Protein 3G91 (pdb70)

Foldseek 3Di:
DKFKEKEEAQLAQVLLVVVCVVVVCVVVVGQKYKYKQNQADLVVDDVCSNDPPQWDKDKQAAPDHRAMIMMMTHNDAFPDWDQALPDVVLRRHRFWIWTHNPLATEIRGAQFAQFPDPVRVVVRVVNLVSVLVRVCVVVVVPGKYKYKYFNLAFQDPLFFDDLVVCCPGRRHDPSSNVSVVVSVVSAKDFLQVVPDPDGLAAFFFPPDPCRLVVSRHGHGITMMIGNVQNVQWDDKAWPSVDDNHRGGMIMTIGHGDDDD

Radius of gyration: 17.14 Å; Cα contacts (8 Å, |Δi|>4): 625; chains: 1; bounding box: 38×52×41 Å

Secondary structure (DSSP, 8-state):
-EEEEEEEE-S-HHHHHHHTHHHHHHHH--SEEEEE---S-GGGS-HHHH--TT-EEEEE-BSSTTS--EEEEESS--SEEE---S-HHHHSBS-EEEEE-SS-EEEEEEPPP-TT-HHHHHHHHHHHHHHHHHHHHHHHTT--EEEEEE-----SGGGBS-TGGGTTSTTS-HHHHHHHHHHHHTTEEETHHHH---S---SB--SSTTTTTTT--B--EEEEEEGGGGGGEEEEEE-TT--SSSB--EEEEEEPP---

Sequence (260 aa):
AVLKIIISWNVVNGLRAVHRKKGFLKWFMEEKPDILLCLQEEIKAAPEQLPRKLLRRHHVEGYRSFFTPAERKGYSGVAMYTKVPPSSSLREGFGVERFDTEGRIQIADFDDDDFLLYNIYFPNGAMSEERLLKYKLLEFYDAFLEDVNRRERDSGRNVIICGDFNTAHREIDLARRPKENSNVVSGFLPVVERAWIIDKKFIEENGYVDTFRMFNSDPGQYTWWSYYRTRRAREERNVGWRLDYFFVNEEEFKGKVVKRSWILSDDVMGSDHCPIGLEEIIELLEHHH

Organism: Methanothermobacter thermautotrophicus (strain ATCC 29096 / DSM 1053 / JCM 10044 / NBRC 100330 / Delta H) (NCBI:txid187420)

GO terms:
  GO:0008311 double-stranded DNA 3'-5' DNA exonuclease activity (F, EXP)
  GO:0140078 class I DNA-(apurinic or apyrimidinic site) endonuclease activity (F, EXP)

Solvent-accessible surface area: 12115 Å² total; per-residue (Å²): 92,68,34,38,0,0,1,3,0,0,33,5,0,96,24,2,42,185,117,26,3,36,173,34,4,136,146,35,111,0,33,3,0,0,0,0,31,3,68,9,40,28,129,122,4,58,191,130,0,92,106,27,152,45,18,122,32,44,36,10,62,16,129,134,174,51,56,2,2,1,0,0,0,0,91,81,79,21,79,64,44,71,79,10,23,74,59,144,124,6,42,42,29,2,6,2,0,3,0,23,26,105,29,4,8,0,0,0,0,18,0,0,77,4,48,167,46,134,133,57,20,122,19,0,46,46,0,0,74,15,0,10,128,2,0,28,124,34,44,105,83,64,58,34,0,0,0,0,0,1,0,13,0,0,6,138,85,65,1,4,40,118,23,148,123,26,66,119,65,18,6,8,28,86,85,0,65,53,15,0,57,100,0,49,145,51,15,1,24,13,0,12,60,71,102,39,96,72,98,26,46,18,0,56,10,38,128,178,124,121,10,41,110,166,58,35,0,36,2,12,5,1,3,0,0,3,77,130,4,95,56,33,7,90,104,11,48,26,16,61,134,27,121,11,3,25,8,0,0,8,0,0,29,2,39,71,62,99,160,210

Nearest PDB structures (foldseek):
  3g91-assembly1_A  TM=1.004E+00  e=1.308E-63  Methanothermobacter thermautotrophicus str. Delta H
  3w2y-assembly2_D  TM=9.992E-01  e=9.473E-60  Methanothermobacter thermautotrophicus str. Delta H
  3g0r-assembly1_A  TM=9.996E-01  e=2.351E-57  Methanothermobacter thermautotrophicus str. Delta H
  3g4t-assembly1_A  TM=9.997E-01  e=2.952E-56  Methanothermobacter thermautotrophicus str. Delta H
  5j8n-assembly1_A  TM=9.838E-01  e=1.122E-44  Methanosarcina mazei Go1

InterPro domains:
  IPR004808 AP endonuclease 1 [PS51435] (4-257)
  IPR004808 AP endonuclease 1 [PTHR22748] (3-255)
  IPR004808 AP endonuclease 1 [TIGR00633] (4-255)
  IPR005135 Endonuclease/exonuclease/phosphatase [PF03372] (7-248)
  IPR020847 AP endonuclease 1, binding site [PS00726] (31-40)
  IPR036691 Endonuclease/exonuclease/phosphatase superfamily [G3DSA:3.60.10.10] (1-257)
  IPR036691 Endonuclease/exonuclease/phosphatase superfamily [SSF56219] (4-256)

CATH classification: 3.60.10.10

Structure (mmCIF, N/CA/C/O backbone):
data_3G91
#
_entry.id   3G91
#
_cell.length_a   44.330
_cell.length_b   72.110
_cell.length_c   46.330
_cell.angle_alpha   90.000
_cell.angle_beta   117.960
_cell.angle_gamma   90.000
#
_symmetry.space_group_name_H-M   'P 1 21 1'
#
loop_
_entity.id
_entity.type
_entity.pdbx_description
1 polymer Exodeoxyribonuclease
2 non-polymer 'PHOSPHATE ION'
3 non-polymer 'MAGNESIUM ION'
4 non-polymer GLYCEROL
5 non-polymer DI(HYDROXYETHYL)ETHER
6 non-polymer 'TETRAETHYLENE GLYCOL'
7 water water
#
loop_
_atom_site.group_PDB
_atom_site.id
_atom_site.type_symbol
_atom_site.label_atom_id
_atom_site.label_alt_id
_atom_site.label_comp_id
_atom_site.label_asym_id
_atom_site.label_entity_id
_atom_site.label_seq_id
_atom_site.pdbx_PDB_ins_code
_atom_site.Cartn_x
_atom_site.Cartn_y
_atom_site.Cartn_z
_atom_site.occupancy
_atom_site.B_iso_or_equiv
_atom_site.auth_seq_id
_atom_site.auth_comp_id
_atom_site.auth_asym_id
_atom_site.auth_atom_id
_atom_site.pdbx_PDB_model_num
ATOM 1 N N . ALA A 1 2 ? -13.522 16.846 18.929 1.00 19.73 2 ALA A N 1
ATOM 2 C CA . ALA A 1 2 ? -13.582 16.452 17.533 1.00 17.52 2 ALA A CA 1
ATOM 3 C C . ALA A 1 2 ? -12.530 15.371 17.267 1.00 16.25 2 ALA A C 1
ATOM 4 O O . ALA A 1 2 ? -11.450 15.386 17.842 1.00 17.36 2 ALA A O 1
ATOM 6 N N . VAL A 1 3 ? -12.882 14.491 16.361 1.00 17.75 3 VAL A N 1
ATOM 7 C CA . VAL A 1 3 ? -11.954 13.419 16.039 1.00 16.58 3 VAL A CA 1
ATOM 8 C C . VAL A 1 3 ? -11.755 13.251 14.542 1.00 17.46 3 VAL A C 1
ATOM 9 O O . VAL A 1 3 ? -12.587 13.693 13.745 1.00 21.92 3 VAL A O 1
ATOM 13 N N . LEU A 1 4 ? -10.657 12.576 14.232 1.00 16.39 4 LEU A N 1
ATOM 14 C CA . LEU A 1 4 ? -10.389 12.170 12.860 1.00 14.25 4 LEU A CA 1
ATOM 15 C C . LEU A 1 4 ? -10.451 10.618 12.862 1.00 13.20 4 LEU A C 1
ATOM 16 O O . LEU A 1 4 ? -9.916 9.984 13.785 1.00 13.53 4 LEU A O 1
ATOM 21 N N . LYS A 1 5 ? -11.056 10.080 11.824 1.00 12.59 5 LYS A N 1
ATOM 22 C CA . LYS A 1 5 ? -11.079 8.629 11.611 1.00 11.16 5 LYS A CA 1
ATOM 23 C C . LYS A 1 5 ? -9.970 8.269 10.609 1.00 10.92 5 LYS A C 1
ATOM 24 O O . LYS A 1 5 ? -9.984 8.790 9.466 1.00 11.42 5 LYS A O 1
ATOM 30 N N . ILE A 1 6 ? -9.043 7.434 11.032 1.00 10.13 6 ILE A N 1
ATOM 31 C CA . ILE A 1 6 ? -7.948 6.954 10.136 1.00 9.18 6 ILE A CA 1
ATOM 32 C C . ILE A 1 6 ? -8.179 5.445 9.964 1.00 8.67 6 ILE A C 1
ATOM 33 O O . ILE A 1 6 ? -8.416 4.742 10.936 1.00 10.06 6 ILE A O 1
ATOM 38 N N . ILE A 1 7 ? -8.108 4.983 8.707 1.00 9.05 7 ILE A N 1
ATOM 39 C CA A ILE A 1 7 ? -8.213 3.560 8.404 0.76 9.11 7 ILE A CA 1
ATOM 40 C CA B ILE A 1 7 ? -8.169 3.552 8.457 0.24 9.23 7 ILE A CA 1
ATOM 41 C C . ILE A 1 7 ? -6.901 3.126 7.729 1.00 7.92 7 ILE A C 1
ATOM 42 O O . ILE A 1 7 ? -6.382 3.890 6.902 1.00 9.59 7 ILE A O 1
ATOM 51 N N . SER A 1 8 ? -6.447 1.922 8.051 1.00 8.06 8 SER A N 1
ATOM 52 C CA . SER A 1 8 ? -5.302 1.301 7.392 1.00 7.61 8 SER A CA 1
ATOM 53 C C . SER A 1 8 ? -5.750 -0.012 6.762 1.00 7.54 8 SER A C 1
ATOM 54 O O . SER A 1 8 ? -6.467 -0.783 7.438 1.00 8.11 8 SER A O 1
ATOM 57 N N . TRP A 1 9 ? -5.340 -0.284 5.532 1.00 7.05 9 TRP A N 1
ATOM 58 C CA . TRP A 1 9 ? -5.771 -1.520 4.887 1.00 7.28 9 TRP A CA 1
ATOM 59 C C . TRP A 1 9 ? -4.747 -1.977 3.855 1.00 6.29 9 TRP A C 1
ATOM 60 O O . TRP A 1 9 ? -4.404 -1.233 2.925 1.00 7.44 9 TRP A O 1
ATOM 71 N N . ASN A 1 10 ? -4.271 -3.204 4.020 1.00 7.00 10 ASN A N 1
ATOM 72 C CA . ASN A 1 10 ? -3.492 -3.855 2.977 1.00 6.58 10 ASN A CA 1
ATOM 73 C C . ASN A 1 10 ? -4.508 -4.497 2.018 1.00 6.50 10 ASN A C 1
ATOM 74 O O . ASN A 1 10 ? -5.201 -5.443 2.404 1.00 7.29 10 ASN A O 1
ATOM 79 N N . VAL A 1 11 ? -4.598 -3.926 0.827 1.00 7.46 11 VAL A N 1
ATOM 80 C CA A VAL A 1 11 ? -5.612 -4.233 -0.162 0.07 3.69 11 VAL A CA 1
ATOM 81 C CA B VAL A 1 11 ? -5.666 -4.289 -0.118 0.9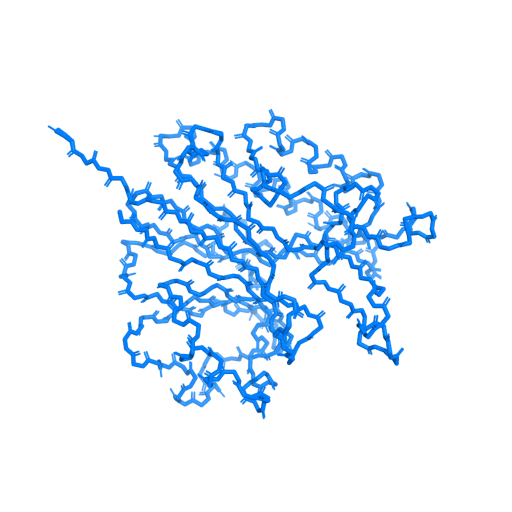3 8.78 11 VAL A CA 1
ATOM 82 C C . VAL A 1 11 ? -5.274 -5.407 -1.070 1.00 8.14 11 VAL A C 1
ATOM 83 O O . VAL A 1 11 ? -6.127 -5.803 -1.875 1.00 9.48 11 VAL A O 1
ATOM 90 N N . ASN A 1 12 ? -4.057 -5.936 -0.993 1.00 8.57 12 ASN A N 1
ATOM 91 C CA . ASN A 1 12 ? -3.654 -7.027 -1.886 1.00 8.49 12 ASN A CA 1
ATOM 92 C C . ASN A 1 12 ? -3.910 -6.673 -3.336 1.00 8.12 12 ASN A C 1
ATOM 93 O O . ASN A 1 12 ? -4.434 -7.511 -4.087 1.00 10.68 12 ASN A O 1
ATOM 98 N N . GLY A 1 13 ? -3.516 -5.464 -3.732 1.00 8.68 13 GLY A N 1
ATOM 99 C CA . GLY A 1 13 ? -3.704 -4.993 -5.133 1.00 10.68 13 GLY A CA 1
ATOM 100 C C . GLY A 1 13 ? -4.844 -4.011 -5.193 1.00 9.21 13 GLY A C 1
ATOM 101 O O . GLY A 1 13 ? -6.003 -4.397 -5.004 1.00 10.37 13 GLY A O 1
ATOM 102 N N . LEU A 1 14 ? -4.582 -2.751 -5.543 1.00 9.41 14 LEU A N 1
ATOM 103 C CA . LEU A 1 14 ? -5.649 -1.739 -5.568 1.00 10.26 14 LEU A CA 1
ATOM 104 C C . LEU A 1 14 ? -6.650 -1.989 -6.696 1.00 10.88 14 LEU A C 1
ATOM 105 O O . LEU A 1 14 ? -7.859 -1.843 -6.540 1.00 11.83 14 LEU A O 1
ATOM 110 N N . ARG A 1 15 ? -6.154 -2.450 -7.857 1.00 12.29 15 ARG A N 1
ATOM 111 C CA . ARG A 1 15 ? -7.094 -2.756 -8.945 1.00 13.74 15 ARG A CA 1
ATOM 112 C C . ARG A 1 15 ? -7.957 -3.938 -8.587 1.00 13.37 15 ARG A C 1
ATOM 113 O O . ARG A 1 15 ? -9.142 -4.010 -8.961 1.00 15.17 15 ARG A O 1
ATOM 121 N N . ALA A 1 16 ? -7.382 -4.920 -7.891 1.00 12.41 16 ALA A N 1
ATOM 122 C CA . ALA A 1 16 ? -8.169 -6.080 -7.486 1.00 13.59 16 ALA A CA 1
ATOM 123 C C . ALA A 1 16 ? -9.274 -5.683 -6.527 1.00 12.72 16 ALA A C 1
ATOM 124 O O . ALA A 1 16 ? -10.427 -6.141 -6.638 1.00 16.59 16 ALA A O 1
ATOM 126 N N . VAL A 1 17 ? -8.956 -4.822 -5.552 1.00 13.01 17 VAL A N 1
ATOM 127 C CA . VAL A 1 17 ? -10.022 -4.472 -4.575 1.00 14.83 17 VAL A CA 1
ATOM 128 C C . VAL A 1 17 ? -11.023 -3.562 -5.251 1.00 14.81 17 VAL A C 1
ATOM 129 O O . VAL A 1 17 ? -12.222 -3.560 -4.925 1.00 15.40 17 VAL A O 1
ATOM 133 N N . HIS A 1 18 ? -10.589 -2.771 -6.242 1.00 14.17 18 HIS A N 1
ATOM 134 C CA . HIS A 1 18 ? -11.528 -1.911 -6.970 1.00 16.95 18 HIS A CA 1
ATOM 135 C C . HIS A 1 18 ? -12.644 -2.711 -7.621 1.00 19.54 18 HIS A C 1
ATOM 136 O O . HIS A 1 18 ? -13.811 -2.336 -7.630 1.00 18.94 18 HIS A O 1
ATOM 143 N N . ARG A 1 19 ? -12.266 -3.866 -8.202 1.00 19.67 19 ARG A N 1
ATOM 144 C CA . ARG A 1 19 ? -13.205 -4.736 -8.893 1.00 25.53 19 ARG A CA 1
ATOM 145 C C . ARG A 1 19 ? -14.167 -5.387 -7.911 1.00 27.39 19 ARG A C 1
ATOM 146 O O . ARG A 1 19 ? -15.224 -5.823 -8.356 1.00 33.76 19 ARG A O 1
ATOM 154 N N A LYS A 1 20 ? -13.835 -5.444 -6.621 0.50 22.54 20 LYS A N 1
ATOM 155 N N B LYS A 1 20 ? -13.705 -5.388 -6.667 0.50 21.17 20 LYS A N 1
ATOM 156 C CA A LYS A 1 20 ? -14.786 -6.056 -5.697 0.50 24.86 20 LYS A CA 1
ATOM 157 C CA B LYS A 1 20 ? -14.404 -5.945 -5.537 0.50 23.69 20 LYS A CA 1
ATOM 158 C C A LYS A 1 20 ? -15.654 -5.055 -4.958 0.50 24.71 20 LYS A C 1
ATOM 159 C C B LYS A 1 20 ? -15.031 -4.890 -4.621 0.50 26.19 20 LYS A C 1
ATOM 160 O O A LYS A 1 20 ? -16.475 -5.413 -4.122 0.50 25.08 20 LYS A O 1
ATOM 161 O O B LYS A 1 20 ? -15.043 -5.236 -3.427 0.50 27.03 20 LYS A O 1
ATOM 172 N N . GLY A 1 21 ? -15.492 -3.757 -5.166 1.00 24.72 21 GLY A N 1
ATOM 173 C CA . GLY A 1 21 ? -16.362 -2.815 -4.436 1.00 26.53 21 GLY A CA 1
ATOM 174 C C . GLY A 1 21 ? -15.652 -1.817 -3.518 1.00 21.89 21 GLY A C 1
ATOM 175 O O . GLY A 1 21 ? -16.303 -1.167 -2.666 1.00 20.98 21 GLY A O 1
ATOM 176 N N . PHE A 1 22 ? -14.358 -1.646 -3.689 1.00 16.67 22 PHE A N 1
ATOM 177 C CA . PHE A 1 22 ? -13.607 -0.718 -2.848 1.00 13.53 22 PHE A CA 1
ATOM 178 C C . PHE A 1 22 ? -14.219 0.673 -2.759 1.00 14.93 22 PHE A C 1
ATOM 179 O O . PHE A 1 22 ? -14.330 1.239 -1.669 1.00 14.75 22 PHE A O 1
ATOM 187 N N . LEU A 1 23 ? -14.622 1.286 -3.900 1.00 15.10 23 LEU A N 1
ATOM 188 C CA . LEU A 1 23 ? -15.079 2.686 -3.808 1.00 16.19 23 LEU A CA 1
ATOM 189 C C . LEU A 1 23 ? -16.379 2.751 -3.029 1.00 17.39 23 LEU A C 1
ATOM 190 O O . LEU A 1 23 ? -16.646 3.713 -2.340 1.00 18.62 23 LEU A O 1
ATOM 195 N N . LYS A 1 24 ? -17.262 1.756 -3.156 1.00 17.99 24 LYS A N 1
ATOM 196 C CA . LYS A 1 24 ? -18.525 1.763 -2.404 1.00 18.52 24 LYS A CA 1
ATOM 197 C C . LYS A 1 24 ? -18.239 1.663 -0.914 1.00 17.78 24 LYS A C 1
ATOM 198 O O . LYS A 1 24 ? -18.842 2.376 -0.118 1.00 17.26 24 LYS A O 1
ATOM 204 N N . TRP A 1 25 ? -17.304 0.808 -0.503 1.00 15.80 25 TRP A N 1
ATOM 205 C CA . TRP A 1 25 ? -16.913 0.728 0.888 1.00 15.43 25 TRP A CA 1
ATOM 206 C C . TRP A 1 25 ? -16.366 2.082 1.357 1.00 13.59 25 TRP A C 1
ATOM 207 O O . TRP A 1 25 ? -16.690 2.563 2.440 1.00 14.30 25 TRP A O 1
ATOM 218 N N . PHE A 1 26 ? -15.436 2.625 0.564 1.00 13.30 26 PHE A N 1
ATOM 219 C CA . PHE A 1 26 ? -14.749 3.888 0.933 1.00 14.11 26 PHE A CA 1
ATOM 220 C C . PHE A 1 26 ? -15.789 4.975 1.175 1.00 15.07 26 PHE A C 1
ATOM 221 O O . PHE A 1 26 ? -15.716 5.748 2.146 1.00 14.51 26 PHE A O 1
ATOM 229 N N . MET A 1 27 ? -16.796 5.031 0.315 1.00 16.41 27 MET A N 1
ATOM 230 C CA . MET A 1 27 ? -17.839 6.052 0.457 1.00 18.09 27 MET A CA 1
ATOM 231 C C . MET A 1 27 ? -18.718 5.808 1.685 1.00 19.16 27 MET A C 1
ATOM 232 O O . MET A 1 27 ? -19.195 6.749 2.336 1.00 20.58 27 MET A O 1
ATOM 237 N N . GLU A 1 28 ? -18.918 4.544 2.032 1.00 18.40 28 GLU A N 1
ATOM 238 C CA . GLU A 1 28 ? -19.706 4.272 3.225 1.00 19.21 28 GLU A CA 1
ATOM 239 C C . GLU A 1 28 ? -18.942 4.513 4.521 1.00 19.86 28 GLU A C 1
ATOM 240 O O . GLU A 1 28 ? -19.489 5.063 5.496 1.00 21.34 28 GLU A O 1
ATOM 246 N N . GLU A 1 29 ? -17.670 4.153 4.563 1.00 17.67 29 GLU A N 1
ATOM 247 C CA . GLU A 1 29 ? -16.895 4.267 5.798 1.00 17.65 29 GLU A CA 1
ATOM 248 C C . GLU A 1 29 ? -16.464 5.700 6.108 1.00 17.05 29 GLU A C 1
ATOM 249 O O . GLU A 1 29 ? -16.310 6.101 7.272 1.00 20.17 29 GLU A O 1
ATOM 255 N N . LYS A 1 30 ? -16.266 6.471 5.044 1.00 17.68 30 LYS A N 1
ATOM 256 C CA . LYS A 1 30 ? -15.907 7.880 5.192 1.00 18.09 30 LYS A CA 1
ATOM 257 C C . LYS A 1 30 ? -14.754 8.113 6.139 1.00 15.26 30 LYS A C 1
ATOM 258 O O . LYS A 1 30 ? -14.866 9.000 7.012 1.00 19.73 30 LYS A O 1
ATOM 264 N N . PRO A 1 31 ? -13.620 7.481 5.960 1.00 14.76 31 PRO A N 1
ATOM 265 C CA . PRO A 1 31 ? -12.472 7.905 6.792 1.00 16.29 31 PRO A CA 1
ATOM 266 C C . PRO A 1 31 ? -12.022 9.306 6.385 1.00 13.83 31 PRO A C 1
ATOM 267 O O . PRO A 1 31 ? -12.152 9.758 5.250 1.00 16.65 31 PRO A O 1
ATOM 271 N N . ASP A 1 32 ? -11.456 9.991 7.400 1.00 13.20 32 ASP A N 1
ATOM 272 C CA . ASP A 1 32 ? -10.797 11.260 7.126 1.00 13.60 32 ASP A CA 1
ATOM 273 C C . ASP A 1 32 ? -9.469 10.996 6.438 1.00 11.97 32 ASP A C 1
ATOM 274 O O . ASP A 1 32 ? -9.061 11.788 5.598 1.00 11.90 32 ASP A O 1
ATOM 279 N N . ILE A 1 33 ? -8.784 9.909 6.823 1.00 10.60 33 ILE A N 1
ATOM 280 C CA . ILE A 1 33 ? -7.485 9.565 6.209 1.00 9.67 33 ILE A CA 1
ATOM 281 C C . ILE A 1 33 ? -7.559 8.063 5.963 1.00 8.80 33 ILE A C 1
ATOM 282 O O . ILE A 1 33 ? -7.905 7.311 6.906 1.00 9.75 33 ILE A O 1
ATOM 287 N N . LEU A 1 34 ? -7.230 7.631 4.752 1.00 8.46 34 LEU A N 1
ATOM 288 C CA A LEU A 1 34 ? -7.162 6.215 4.405 0.09 8.35 34 LEU A CA 1
ATOM 289 C CA B LEU A 1 34 ? -7.137 6.205 4.373 0.91 8.44 34 LEU A CA 1
ATOM 290 C C . LEU A 1 34 ? -5.742 5.860 3.963 1.00 7.96 34 LEU A C 1
ATOM 291 O O . LEU A 1 34 ? -5.229 6.429 3.013 1.00 8.67 34 LEU A O 1
ATOM 300 N N . CYS A 1 35 ? -5.119 4.939 4.719 1.00 7.38 35 CYS A N 1
ATOM 301 C CA . CYS A 1 35 ? -3.758 4.482 4.401 1.00 7.43 35 CYS A CA 1
ATOM 302 C C . CYS A 1 35 ? -3.855 3.098 3.820 1.00 7.39 35 CYS A C 1
ATOM 303 O O . CYS A 1 35 ? -4.425 2.191 4.488 1.00 8.41 35 CYS A O 1
ATOM 306 N N . LEU A 1 36 ? -3.279 2.895 2.646 1.00 7.15 36 LEU A N 1
ATOM 307 C CA . LEU A 1 36 ? -3.325 1.601 1.974 1.00 6.93 36 LEU A CA 1
ATOM 308 C C . LEU A 1 36 ? -1.933 1.061 1.768 1.00 6.13 36 LEU A C 1
ATOM 309 O O . LEU A 1 36 ? -0.988 1.795 1.526 1.00 7.20 36 LEU A O 1
ATOM 314 N N . GLN A 1 37 ? -1.846 -0.293 1.847 1.00 6.51 37 GLN A N 1
ATOM 315 C CA . GLN A 1 37 ? -0.636 -1.010 1.488 1.00 6.55 37 GLN A CA 1
ATOM 316 C C . GLN A 1 37 ? -0.879 -2.049 0.382 1.00 6.13 37 GLN A C 1
ATOM 317 O O . GLN A 1 37 ? -1.972 -2.560 0.264 1.00 7.28 37 GLN A O 1
ATOM 323 N N . GLU A 1 38 ? 0.187 -2.317 -0.355 1.00 7.02 38 GLU A N 1
ATOM 324 C CA A GLU A 1 38 ? 0.203 -3.249 -1.480 0.50 7.28 38 GLU A CA 1
ATOM 325 C CA B GLU A 1 38 ? 0.146 -3.295 -1.452 0.50 7.78 38 GLU A CA 1
ATOM 326 C C . GLU A 1 38 ? -0.736 -2.834 -2.604 1.00 7.99 38 GLU A C 1
ATOM 327 O O . GLU A 1 38 ? -1.672 -3.487 -3.036 1.00 8.66 38 GLU A O 1
ATOM 338 N N . ILE A 1 39 ? -0.434 -1.618 -3.108 1.00 8.50 39 ILE A N 1
ATOM 339 C CA . ILE A 1 39 ? -1.154 -1.076 -4.262 1.00 8.62 39 ILE A CA 1
ATOM 340 C C . ILE A 1 39 ? -0.867 -1.894 -5.527 1.00 8.41 39 ILE A C 1
ATOM 341 O O . ILE A 1 39 ? -1.811 -2.132 -6.306 1.00 10.28 39 ILE A O 1
ATOM 346 N N . LYS A 1 40 ? 0.372 -2.280 -5.696 1.00 9.17 40 LYS A N 1
ATOM 347 C CA . LYS A 1 40 ? 0.826 -3.144 -6.808 1.00 10.83 40 LYS A CA 1
ATOM 348 C C . LYS A 1 40 ? 0.571 -2.538 -8.187 1.00 15.01 40 LYS A C 1
ATOM 349 O O . LYS A 1 40 ? 0.372 -3.301 -9.166 1.00 21.36 40 LYS A O 1
ATOM 355 N N . ALA A 1 41 ? 0.501 -1.249 -8.332 1.00 19.55 41 ALA A N 1
ATOM 356 C CA . ALA A 1 41 ? 0.237 -0.723 -9.671 1.00 22.85 41 ALA A CA 1
ATOM 357 C C . ALA A 1 41 ? 1.021 0.584 -9.807 1.00 22.66 41 ALA A C 1
ATOM 358 O O . ALA A 1 41 ? 1.244 1.272 -8.817 1.00 22.59 41 ALA A O 1
ATOM 360 N N . ALA A 1 42 ? 1.388 0.807 -11.039 1.00 24.85 42 ALA A N 1
ATOM 361 C CA . ALA A 1 42 ? 1.938 2.077 -11.494 1.00 26.85 42 ALA A CA 1
ATOM 362 C C . ALA A 1 42 ? 0.818 3.124 -11.316 1.00 20.04 42 ALA A C 1
ATOM 363 O O . ALA A 1 42 ? -0.248 2.916 -11.861 1.00 24.91 42 ALA A O 1
ATOM 365 N N . PRO A 1 43 ? 0.997 4.198 -10.580 1.00 20.44 43 PRO A N 1
ATOM 366 C CA . PRO A 1 43 ? -0.091 5.150 -10.354 1.00 20.51 43 PRO A CA 1
ATOM 367 C C . PRO A 1 43 ? -0.662 5.665 -11.665 1.00 19.61 43 PRO A C 1
ATOM 368 O O . PRO A 1 43 ? -1.865 5.895 -11.785 1.00 22.40 43 PRO A O 1
ATOM 372 N N . GLU A 1 44 ? 0.199 5.836 -12.689 1.00 23.02 44 GLU A N 1
ATOM 373 C CA . GLU A 1 44 ? -0.400 6.323 -13.950 1.00 30.57 44 GLU A CA 1
ATOM 374 C C . GLU A 1 44 ? -1.085 5.212 -14.702 1.00 29.66 44 GLU A C 1
ATOM 375 O O . GLU A 1 44 ? -1.672 5.305 -15.792 1.00 32.91 44 GLU A O 1
ATOM 381 N N . GLN A 1 45 ? -1.101 4.008 -14.139 1.00 27.69 45 GLN A N 1
ATOM 382 C CA . GLN A 1 45 ? -1.927 3.010 -14.852 1.00 33.87 45 GLN A CA 1
ATOM 383 C C . GLN A 1 45 ? -3.181 2.701 -14.043 1.00 28.26 45 GLN A C 1
ATOM 384 O O . GLN A 1 45 ? -3.944 1.770 -14.342 1.00 34.74 45 GLN A O 1
ATOM 390 N N . LEU A 1 46 ? -3.463 3.500 -13.012 1.00 20.69 46 LEU A N 1
ATOM 391 C CA . LEU A 1 46 ? -4.727 3.323 -12.321 1.00 19.81 46 LEU A CA 1
ATOM 392 C C . LEU A 1 46 ? -5.860 4.044 -13.049 1.00 20.02 46 LEU A C 1
ATOM 393 O O . LEU A 1 46 ? -5.575 5.124 -13.542 1.00 20.43 46 LEU A O 1
ATOM 398 N N . PRO A 1 47 ? -7.055 3.497 -13.069 1.00 20.06 47 PRO A N 1
ATOM 399 C CA . PRO A 1 47 ? -8.181 4.270 -13.613 1.00 22.28 47 PRO A CA 1
ATOM 400 C C . PRO A 1 47 ? -8.322 5.593 -12.919 1.00 17.92 47 PRO A C 1
ATOM 401 O O . PRO A 1 47 ? -8.081 5.705 -11.701 1.00 17.51 47 PRO A O 1
ATOM 405 N N . ARG A 1 48 ? -8.758 6.634 -13.632 1.00 21.26 48 ARG A N 1
ATOM 406 C CA . ARG A 1 48 ? -8.720 7.974 -12.985 1.00 20.80 48 ARG A CA 1
ATOM 407 C C . ARG A 1 48 ? -9.724 8.011 -11.830 1.00 19.19 48 ARG A C 1
ATOM 408 O O . ARG A 1 48 ? -9.520 8.768 -10.864 1.00 16.52 48 ARG A O 1
ATOM 416 N N . LYS A 1 49 ? -10.753 7.166 -11.733 1.00 22.02 49 LYS A N 1
ATOM 417 C CA . LYS A 1 49 ? -11.650 7.186 -10.582 1.00 24.53 49 LYS A CA 1
ATOM 418 C C . LYS A 1 49 ? -11.048 6.558 -9.306 1.00 21.22 49 LYS A C 1
ATOM 419 O O . LYS A 1 49 ? -11.619 6.737 -8.230 1.00 24.30 49 LYS A O 1
ATOM 425 N N . LEU A 1 50 ? -9.935 5.848 -9.393 1.00 23.00 50 LEU A N 1
ATOM 426 C CA A LEU A 1 50 ? -9.186 5.371 -8.262 0.50 23.73 50 LEU A CA 1
ATOM 427 C CA B LEU A 1 50 ? -9.203 5.368 -8.238 0.50 23.98 50 LEU A CA 1
ATOM 428 C C . LEU A 1 50 ? -8.076 6.367 -7.949 1.00 21.01 50 LEU A C 1
ATOM 429 O O . LEU A 1 50 ? -7.760 6.549 -6.795 1.00 26.75 50 LEU A O 1
ATOM 438 N N . ARG A 1 51 ? -7.509 6.893 -9.018 1.00 21.20 51 ARG A N 1
ATOM 439 C CA A ARG A 1 51 ? -6.386 7.823 -8.864 0.46 21.95 51 ARG A CA 1
ATOM 440 C CA B ARG A 1 51 ? -6.362 7.805 -8.831 0.54 22.13 51 ARG A CA 1
ATOM 441 C C . ARG A 1 51 ? -6.760 9.048 -8.035 1.00 23.85 51 ARG A C 1
ATOM 442 O O . ARG A 1 51 ? -5.976 9.523 -7.238 1.00 30.87 51 ARG A O 1
ATOM 457 N N . HIS A 1 52 ? -7.966 9.572 -8.270 1.00 19.39 52 HIS A N 1
ATOM 458 C CA A HIS A 1 52 ? -8.522 10.748 -7.638 0.68 19.70 52 HIS A CA 1
ATOM 459 C CA B HIS A 1 52 ? -8.517 10.749 -7.625 0.32 20.24 52 HIS A CA 1
ATOM 460 C C . HIS A 1 52 ? -9.967 10.460 -7.206 1.00 18.82 52 HIS A C 1
ATOM 461 O O . HIS A 1 52 ? -10.774 10.041 -8.037 1.00 23.57 52 HIS A O 1
ATOM 474 N N . VAL A 1 53 ? -10.275 10.659 -5.940 1.00 17.46 53 VAL A N 1
ATOM 475 C CA . VAL A 1 53 ? -11.593 10.478 -5.350 1.00 17.23 53 VAL A CA 1
ATOM 476 C C . VAL A 1 53 ? -12.064 11.811 -4.779 1.00 16.30 53 VAL A C 1
ATOM 477 O O . VAL A 1 53 ? -11.301 12.483 -4.045 1.00 18.99 53 VAL A O 1
ATOM 481 N N . GLU A 1 54 ? -13.289 12.238 -5.095 1.00 17.27 54 GLU A N 1
ATOM 482 C CA . GLU A 1 54 ? -13.876 13.497 -4.635 1.00 16.15 54 GLU A CA 1
ATOM 483 C C . GLU A 1 54 ? -13.781 13.678 -3.123 1.00 15.09 54 GLU A C 1
ATOM 484 O O . GLU A 1 54 ? -14.113 12.758 -2.348 1.00 16.64 54 GLU A O 1
ATOM 490 N N . GLY A 1 55 ? -13.297 14.845 -2.687 1.00 14.68 55 GLY A N 1
ATOM 491 C CA . GLY A 1 55 ? -13.145 15.152 -1.279 1.00 14.12 55 GLY A CA 1
ATOM 492 C C . GLY A 1 55 ? -11.812 14.739 -0.686 1.00 12.41 55 GLY A C 1
ATOM 493 O O . GLY A 1 55 ? -11.559 15.057 0.494 1.00 16.06 55 GLY A O 1
ATOM 494 N N . TYR A 1 56 ? -10.966 14.043 -1.442 1.00 12.97 56 TYR A N 1
ATOM 495 C CA . TYR A 1 56 ? -9.668 13.624 -0.915 1.00 12.68 56 TYR A CA 1
ATOM 496 C C . TYR A 1 56 ? -8.532 14.085 -1.791 1.00 11.93 56 TYR A C 1
ATOM 497 O O . TYR A 1 56 ? -8.681 14.141 -3.028 1.00 16.00 56 TYR A O 1
ATOM 506 N N . ARG A 1 57 ? -7.391 14.349 -1.157 1.00 10.89 57 ARG A N 1
ATOM 507 C CA . ARG A 1 57 ? -6.128 14.412 -1.853 1.00 12.18 57 ARG A CA 1
ATOM 508 C C . ARG A 1 57 ? -5.461 13.038 -1.817 1.00 11.13 57 ARG A C 1
ATOM 509 O O . ARG A 1 57 ? -5.467 12.428 -0.727 1.00 13.17 57 ARG A O 1
ATOM 517 N N . SER A 1 58 ? -4.907 12.542 -2.905 1.00 10.91 58 SER A N 1
ATOM 518 C CA . SER A 1 58 ? -4.289 11.212 -2.872 1.00 10.50 58 SER A CA 1
ATOM 519 C C . SER A 1 58 ? -2.807 11.305 -3.178 1.00 10.00 58 SER A C 1
ATOM 520 O O . SER A 1 58 ? -2.388 12.169 -3.898 1.00 12.87 58 SER A O 1
ATOM 523 N N . PHE A 1 59 ? -2.092 10.366 -2.559 1.00 8.94 59 PHE A N 1
ATOM 524 C CA . PHE A 1 59 ? -0.641 10.287 -2.743 1.00 9.54 59 PHE A CA 1
ATOM 525 C C . PHE A 1 59 ? -0.247 8.833 -2.938 1.00 7.95 59 PHE A C 1
ATOM 526 O O . PHE A 1 59 ? -0.584 8.004 -2.059 1.00 9.19 59 PHE A O 1
ATOM 534 N N . PHE A 1 60 ? 0.493 8.525 -3.992 1.00 8.77 60 PHE A N 1
ATOM 535 C CA . PHE A 1 60 ? 0.894 7.137 -4.285 1.00 8.51 60 PHE A CA 1
ATOM 536 C C . PHE A 1 60 ? 2.404 7.068 -4.205 1.00 8.55 60 PHE A C 1
ATOM 537 O O . PHE A 1 60 ? 3.078 7.922 -4.804 1.00 10.01 60 PHE A O 1
ATOM 545 N N . THR A 1 61 ? 2.908 6.023 -3.545 1.00 8.52 61 THR A N 1
ATOM 546 C CA . THR A 1 61 ? 4.342 5.807 -3.405 1.00 9.10 61 THR A CA 1
ATOM 547 C C . THR A 1 61 ? 4.620 4.376 -3.879 1.00 8.24 61 THR A C 1
ATOM 548 O O . THR A 1 61 ? 4.575 3.423 -3.096 1.00 8.73 61 THR A O 1
ATOM 552 N N . PRO A 1 62 ? 4.863 4.211 -5.194 1.00 9.41 62 PRO A N 1
ATOM 553 C CA . PRO A 1 62 ? 5.026 2.881 -5.744 1.00 9.59 62 PRO A CA 1
ATOM 554 C C . PRO A 1 62 ? 6.447 2.355 -5.570 1.00 10.20 62 PRO A C 1
ATOM 555 O O . PRO A 1 62 ? 7.388 3.140 -5.359 1.00 12.17 62 PRO A O 1
ATOM 559 N N . ALA A 1 63 ? 6.639 1.069 -5.658 1.00 10.04 63 ALA A N 1
ATOM 560 C CA . ALA A 1 63 ? 7.960 0.430 -5.686 1.00 11.25 63 ALA A CA 1
ATOM 561 C C . ALA A 1 63 ? 8.592 0.617 -7.051 1.00 12.33 63 ALA A C 1
ATOM 562 O O . ALA A 1 63 ? 7.925 0.827 -8.027 1.00 13.21 63 ALA A O 1
ATOM 564 N N . GLU A 1 64 ? 9.914 0.433 -7.080 1.00 13.35 64 GLU A N 1
ATOM 565 C CA . GLU A 1 64 ? 10.582 0.379 -8.374 1.00 16.50 64 GLU A CA 1
ATOM 566 C C . GLU A 1 64 ? 10.138 -0.856 -9.153 1.00 19.08 64 GLU A C 1
ATOM 567 O O . GLU A 1 64 ? 9.925 -0.841 -10.376 1.00 20.69 64 GLU A O 1
ATOM 573 N N . ARG A 1 65 ? 9.984 -1.971 -8.462 1.00 17.40 65 ARG A N 1
ATOM 574 C CA . ARG A 1 65 ? 9.552 -3.211 -9.084 1.00 19.55 65 ARG A CA 1
ATOM 575 C C . ARG A 1 65 ? 8.069 -3.145 -9.431 1.00 22.00 65 ARG A C 1
ATOM 576 O O . ARG A 1 65 ? 7.191 -2.883 -8.605 1.00 17.77 65 ARG A O 1
ATOM 584 N N . LYS A 1 66 ? 7.864 -3.426 -10.707 1.00 24.26 66 LYS A N 1
ATOM 585 C CA . LYS A 1 66 ? 6.516 -3.480 -11.254 1.00 26.12 66 LYS A CA 1
ATOM 586 C C . LYS A 1 66 ? 5.683 -4.531 -10.527 1.00 22.51 66 LYS A C 1
ATOM 587 O O . LYS A 1 66 ? 6.105 -5.678 -10.349 1.00 25.17 66 LYS A O 1
ATOM 593 N N . GLY A 1 67 ? 4.502 -4.079 -10.157 1.00 21.46 67 GLY A N 1
ATOM 594 C CA . GLY A 1 67 ? 3.476 -4.981 -9.675 1.00 20.39 67 GLY A CA 1
ATOM 595 C C . GLY A 1 67 ? 3.657 -5.449 -8.246 1.00 16.63 67 GLY A C 1
ATOM 596 O O . GLY A 1 67 ? 3.051 -6.429 -7.819 1.00 18.91 67 GLY A O 1
ATOM 597 N N . TYR A 1 68 ? 4.517 -4.744 -7.514 1.00 14.53 68 TYR A N 1
ATOM 598 C CA . TYR A 1 68 ? 4.992 -5.213 -6.216 1.00 12.52 68 TYR A CA 1
ATOM 599 C C . TYR A 1 68 ? 4.827 -4.095 -5.202 1.00 11.37 68 TYR A C 1
ATOM 600 O O . TYR A 1 68 ? 5.146 -2.943 -5.503 1.00 10.92 68 TYR A O 1
ATOM 609 N N . SER A 1 69 ? 4.360 -4.432 -4.004 1.00 10.26 69 SER A N 1
ATOM 610 C CA . SER A 1 69 ? 4.352 -3.482 -2.879 1.00 8.61 69 SER A CA 1
ATOM 611 C C . SER A 1 69 ? 3.624 -2.209 -3.272 1.00 8.25 69 SER A C 1
ATOM 612 O O . SER A 1 69 ? 2.609 -2.283 -3.983 1.00 10.28 69 SER A O 1
ATOM 615 N N . GLY A 1 70 ? 4.101 -1.059 -2.799 1.00 8.05 70 GLY A N 1
ATOM 616 C CA . GLY A 1 70 ? 3.469 0.232 -3.064 1.00 8.20 70 GLY A CA 1
ATOM 617 C C . GLY A 1 70 ? 2.475 0.567 -1.969 1.00 6.74 70 GLY A C 1
ATOM 618 O O . GLY A 1 70 ? 1.748 -0.291 -1.478 1.00 7.61 70 GLY A O 1
ATOM 619 N N . VAL A 1 71 ? 2.471 1.861 -1.569 1.00 7.10 71 VAL A N 1
ATOM 620 C CA . VAL A 1 71 ? 1.513 2.334 -0.541 1.00 7.42 71 VAL A CA 1
ATOM 621 C C . VAL A 1 71 ? 0.800 3.553 -1.111 1.00 6.57 71 VAL A C 1
ATOM 622 O O . VAL A 1 71 ? 1.249 4.159 -2.098 1.00 7.89 71 VAL A O 1
ATOM 626 N N . ALA A 1 72 ? -0.325 3.929 -0.483 1.00 6.99 72 ALA A N 1
ATOM 627 C CA . ALA A 1 72 ? -1.066 5.110 -0.910 1.00 7.55 72 ALA A CA 1
ATOM 628 C C . ALA A 1 72 ? -1.764 5.704 0.301 1.00 6.87 72 ALA A C 1
ATOM 629 O O . ALA A 1 72 ? -2.016 5.024 1.280 1.00 7.64 72 ALA A O 1
ATOM 631 N N . MET A 1 73 ? -2.095 7.003 0.181 1.00 7.88 73 MET A N 1
ATOM 632 C CA . MET A 1 73 ? -2.830 7.685 1.227 1.00 8.12 73 MET A CA 1
ATOM 633 C C . MET A 1 73 ? -3.865 8.591 0.578 1.00 8.05 73 MET A C 1
ATOM 634 O O . MET A 1 73 ? -3.521 9.342 -0.329 1.00 9.52 73 MET A O 1
ATOM 639 N N . TYR A 1 74 ? -5.084 8.545 1.089 1.00 8.85 74 TYR A N 1
ATOM 640 C CA . TYR A 1 74 ? -6.147 9.479 0.647 1.00 9.71 74 TYR A CA 1
ATOM 641 C C . TYR A 1 74 ? -6.513 10.282 1.910 1.00 9.70 74 TYR A C 1
ATOM 642 O O . TYR A 1 74 ? -6.755 9.688 2.954 1.00 10.36 74 TYR A O 1
ATOM 651 N N . THR A 1 75 ? -6.535 11.602 1.784 1.00 10.09 75 THR A N 1
ATOM 652 C CA . THR A 1 75 ? -6.772 12.401 2.983 1.00 11.14 75 THR A CA 1
ATOM 653 C C . THR A 1 75 ? -7.676 13.596 2.660 1.00 12.33 75 THR A C 1
ATOM 654 O O . THR A 1 75 ? -7.485 14.294 1.661 1.00 13.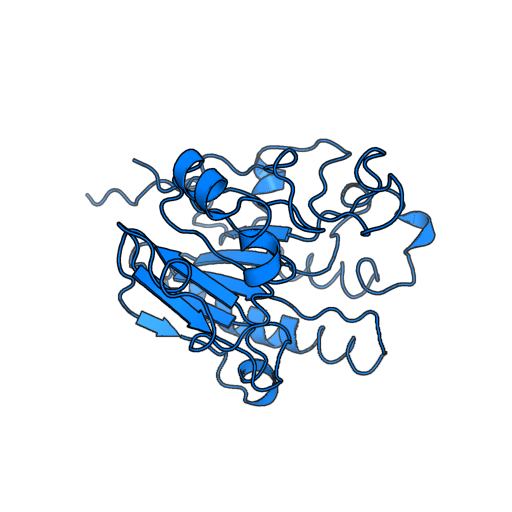25 75 THR A O 1
ATOM 658 N N . LYS A 1 76 ? -8.660 13.822 3.542 1.00 12.82 76 LYS A N 1
ATOM 659 C CA . LYS A 1 76 ? -9.535 14.992 3.419 1.00 14.42 76 LYS A CA 1
ATOM 660 C C . LYS A 1 76 ? -8.845 16.229 3.893 1.00 17.13 76 LYS A C 1
ATOM 661 O O . LYS A 1 76 ? -9.322 17.315 3.583 1.00 32.69 76 LYS A O 1
ATOM 667 N N . VAL A 1 77 ? -7.775 16.177 4.634 1.00 17.80 77 VAL A N 1
ATOM 668 C CA . VAL A 1 77 ? -7.046 17.407 4.958 1.00 21.76 77 VAL A CA 1
ATOM 669 C C . VAL A 1 77 ? -5.644 17.246 4.381 1.00 16.07 77 VAL A C 1
ATOM 670 O O . VAL A 1 77 ? -4.973 16.227 4.539 1.00 15.07 77 VAL A O 1
ATOM 674 N N . PRO A 1 78 ? -5.134 18.230 3.704 1.00 22.53 78 PRO A N 1
ATOM 675 C CA . PRO A 1 78 ? -3.829 18.154 3.056 1.00 22.84 78 PRO A CA 1
ATOM 676 C C . PRO A 1 78 ? -2.724 18.108 4.098 1.00 16.07 78 PRO A C 1
ATOM 677 O O . PRO A 1 78 ? -2.713 18.921 5.012 1.00 18.54 78 PRO A O 1
ATOM 681 N N . PRO A 1 79 ? -1.745 17.239 3.988 1.00 15.28 79 PRO A N 1
ATOM 682 C CA . PRO A 1 79 ? -0.579 17.311 4.882 1.00 13.30 79 PRO A CA 1
ATOM 683 C C . PRO A 1 79 ? 0.295 18.490 4.468 1.00 10.92 79 PRO A C 1
ATOM 684 O O . PRO A 1 79 ? 0.221 19.019 3.376 1.00 15.63 79 PRO A O 1
ATOM 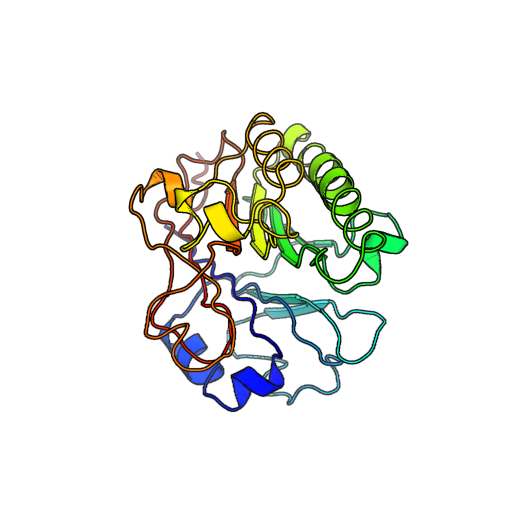688 N N . SER A 1 80 ? 1.141 18.935 5.369 1.00 10.25 80 SER A N 1
ATOM 689 C CA A SER A 1 80 ? 2.082 20.014 5.060 0.50 10.51 80 SER A CA 1
ATOM 690 C CA B SER A 1 80 ? 2.123 19.977 5.128 0.50 10.44 80 SER A CA 1
ATOM 691 C C . SER A 1 80 ? 3.357 19.485 4.383 1.00 10.88 80 SER A C 1
ATOM 692 O O . SER A 1 80 ? 4.092 20.297 3.798 1.00 13.03 80 SER A O 1
ATOM 697 N N . SER A 1 81 ? 3.617 18.199 4.428 1.00 10.17 81 SER A N 1
ATOM 698 C CA . SER A 1 81 ? 4.709 17.584 3.708 1.00 10.76 81 SER A CA 1
ATOM 699 C C . SER A 1 81 ? 4.464 16.071 3.666 1.00 8.89 81 SER A C 1
ATOM 700 O O . SER A 1 81 ? 3.710 15.525 4.471 1.00 9.35 81 SER A O 1
ATOM 703 N N . LEU A 1 82 ? 5.162 15.403 2.733 1.00 9.23 82 LEU A N 1
ATOM 704 C CA . LEU A 1 82 ? 5.106 13.950 2.647 1.00 8.83 82 LEU A CA 1
ATOM 705 C C . LEU A 1 82 ? 6.514 13.418 2.368 1.00 9.29 82 LEU A C 1
ATOM 706 O O . LEU A 1 82 ? 7.107 13.735 1.333 1.00 11.56 82 LEU A O 1
ATOM 711 N N . ARG A 1 83 ? 6.996 12.636 3.307 1.00 8.39 83 ARG A N 1
ATOM 712 C CA . ARG A 1 83 ? 8.346 12.068 3.194 1.00 8.88 83 ARG A CA 1
ATOM 713 C C . ARG A 1 83 ? 8.201 10.573 2.871 1.00 8.37 83 ARG A C 1
ATOM 714 O O . ARG A 1 83 ? 7.429 9.903 3.560 1.00 10.38 83 ARG A O 1
ATOM 722 N N . GLU A 1 84 ? 8.902 10.084 1.865 1.00 7.99 84 GLU A N 1
ATOM 723 C CA . GLU A 1 84 ? 8.645 8.731 1.313 1.00 9.68 84 GLU A CA 1
ATOM 724 C C . GLU A 1 84 ? 9.807 7.817 1.535 1.00 8.71 84 GLU A C 1
ATOM 725 O O . GLU A 1 84 ? 10.001 6.826 0.809 1.00 10.29 84 GLU A O 1
ATOM 731 N N . GLY A 1 85 ? 10.623 8.080 2.559 1.00 9.58 85 GLY A N 1
ATOM 732 C CA . GLY A 1 85 ? 11.769 7.220 2.818 1.00 10.11 85 GLY A CA 1
ATOM 733 C C . GLY A 1 85 ? 12.371 7.547 4.180 1.00 9.91 85 GLY A C 1
ATOM 734 O O . GLY A 1 85 ? 12.045 8.595 4.774 1.00 10.69 85 GLY A O 1
ATOM 735 N N . PHE A 1 86 ? 13.279 6.688 4.611 1.00 9.82 86 PHE A N 1
ATOM 736 C CA . PHE A 1 86 ? 14.078 6.903 5.822 1.00 10.18 86 PHE A CA 1
ATOM 737 C C . PHE A 1 86 ? 15.413 7.542 5.501 1.00 10.81 86 PHE A C 1
ATOM 738 O O . PHE A 1 86 ? 16.182 7.903 6.434 1.00 13.10 86 PHE A O 1
ATOM 746 N N . GLY A 1 87 ? 15.738 7.700 4.220 1.00 11.33 87 GLY A N 1
ATOM 747 C CA . GLY A 1 87 ? 17.010 8.275 3.775 1.00 12.72 87 GLY A CA 1
ATOM 748 C C . GLY A 1 87 ? 18.043 7.169 3.525 1.00 12.86 87 GLY A C 1
ATOM 749 O O . GLY A 1 87 ? 19.250 7.449 3.581 1.00 17.08 87 GLY A O 1
ATOM 750 N N . VAL A 1 88 ? 17.608 5.945 3.304 1.00 12.87 88 VAL A N 1
ATOM 751 C CA . VAL A 1 88 ? 18.462 4.791 3.007 1.00 13.03 88 VAL A CA 1
ATOM 752 C C . VAL A 1 88 ? 17.971 4.144 1.725 1.00 11.22 88 VAL A C 1
ATOM 753 O O . VAL A 1 88 ? 16.823 3.662 1.709 1.00 11.20 88 VAL A O 1
ATOM 757 N N . GLU A 1 89 ? 18.775 4.143 0.675 1.00 11.76 89 GLU A N 1
ATOM 758 C CA . GLU A 1 89 ? 18.238 3.780 -0.624 1.00 11.80 89 GLU A CA 1
ATOM 759 C C . GLU A 1 89 ? 17.576 2.421 -0.636 1.00 10.81 89 GLU A C 1
ATOM 760 O O . GLU A 1 89 ? 16.477 2.259 -1.167 1.00 10.96 89 GLU A O 1
ATOM 766 N N . ARG A 1 90 ? 18.195 1.409 -0.017 1.00 11.37 90 ARG A N 1
ATOM 767 C CA . ARG A 1 90 ? 17.629 0.098 -0.173 1.00 11.75 90 ARG A CA 1
ATOM 768 C C . ARG A 1 90 ? 16.305 -0.049 0.607 1.00 11.43 90 ARG A C 1
ATOM 769 O O . ARG A 1 90 ? 15.524 -0.974 0.277 1.00 12.80 90 ARG A O 1
ATOM 777 N N . PHE A 1 91 ? 15.999 0.817 1.545 1.00 10.99 91 PHE A N 1
ATOM 778 C CA . PHE A 1 91 ? 14.690 0.748 2.232 1.00 10.29 91 PHE A CA 1
ATOM 779 C C . PHE A 1 91 ? 13.671 1.626 1.564 1.00 10.88 91 PHE A C 1
ATOM 780 O O . PHE A 1 91 ? 12.458 1.508 1.894 1.00 10.42 91 PHE A O 1
ATOM 788 N N . ASP A 1 92 ? 14.084 2.541 0.682 1.00 9.72 92 ASP A N 1
ATOM 789 C CA . ASP A 1 92 ? 13.270 3.629 0.192 1.00 9.98 92 ASP A CA 1
ATOM 790 C C . ASP A 1 92 ? 12.790 3.448 -1.230 1.00 10.25 92 ASP A C 1
ATOM 791 O O . ASP A 1 92 ? 12.015 4.315 -1.726 1.00 11.22 92 ASP A O 1
ATOM 796 N N . THR A 1 93 ? 13.210 2.394 -1.916 1.00 10.14 93 THR A N 1
ATOM 797 C CA . THR A 1 93 ? 12.836 2.151 -3.324 1.00 11.55 93 THR A CA 1
ATOM 798 C C . THR A 1 93 ? 11.803 1.044 -3.470 1.00 10.35 93 THR A C 1
ATOM 799 O O . THR A 1 93 ? 11.466 0.664 -4.603 1.00 11.76 93 THR A O 1
ATOM 803 N N . GLU A 1 94 ? 11.288 0.509 -2.333 1.00 9.71 94 GLU A N 1
ATOM 804 C CA . GLU A 1 94 ? 10.349 -0.626 -2.393 1.00 9.09 94 GLU A CA 1
ATOM 805 C C . GLU A 1 94 ? 8.904 -0.221 -2.212 1.00 7.97 94 GLU A C 1
ATOM 806 O O . GLU A 1 94 ? 8.030 -1.074 -2.029 1.00 8.92 94 GLU A O 1
ATOM 812 N N . GLY A 1 95 ? 8.572 1.065 -2.277 1.00 8.32 95 GLY A N 1
ATOM 813 C CA . GLY A 1 95 ? 7.163 1.475 -2.176 1.00 8.50 95 GLY A CA 1
ATOM 814 C C . GLY A 1 95 ? 6.552 1.175 -0.821 1.00 7.43 95 GLY A C 1
ATOM 815 O O . GLY A 1 95 ? 5.378 0.812 -0.776 1.00 8.15 95 GLY A O 1
ATOM 816 N N . ARG A 1 96 ? 7.334 1.354 0.267 1.00 7.52 96 ARG A N 1
ATOM 817 C CA . ARG A 1 96 ? 6.883 0.916 1.566 1.00 7.43 96 ARG A CA 1
ATOM 818 C C . ARG A 1 96 ? 6.592 2.027 2.553 1.00 7.05 96 ARG A C 1
ATOM 819 O O . ARG A 1 96 ? 6.038 1.733 3.623 1.00 7.69 96 ARG A O 1
ATOM 827 N N . ILE A 1 97 ? 6.988 3.284 2.261 1.00 6.62 97 ILE A N 1
ATOM 828 C CA . ILE A 1 97 ? 7.025 4.303 3.318 1.00 7.13 97 ILE A CA 1
ATOM 829 C C . ILE A 1 97 ? 6.357 5.606 2.910 1.00 6.73 97 ILE A C 1
ATOM 830 O O . ILE A 1 97 ? 6.727 6.224 1.917 1.00 8.07 97 ILE A O 1
ATOM 835 N N . GLN A 1 98 ? 5.354 6.000 3.692 1.00 6.91 98 GLN A N 1
ATOM 836 C CA . GLN A 1 98 ? 4.817 7.366 3.636 1.00 6.99 98 GLN A CA 1
ATOM 837 C C . GLN A 1 98 ? 4.810 7.962 5.040 1.00 7.22 98 GLN A C 1
ATOM 838 O O . GLN A 1 98 ? 4.316 7.287 5.978 1.00 8.37 98 GLN A O 1
ATOM 844 N N . ILE A 1 99 ? 5.312 9.157 5.183 1.00 7.86 99 ILE A N 1
ATOM 845 C CA . ILE A 1 99 ? 5.329 9.851 6.487 1.00 8.41 99 ILE A CA 1
ATOM 846 C C . ILE A 1 99 ? 4.758 11.221 6.217 1.00 7.89 99 ILE A C 1
ATOM 847 O O . ILE A 1 99 ? 5.423 12.095 5.635 1.00 9.38 99 ILE A O 1
ATOM 852 N N . ALA A 1 100 ? 3.484 11.397 6.569 1.00 8.42 100 ALA A N 1
ATOM 853 C CA . ALA A 1 100 ? 2.742 12.626 6.223 1.00 8.43 100 ALA A CA 1
ATOM 854 C C . ALA A 1 100 ? 2.637 13.533 7.426 1.00 8.23 100 ALA A C 1
ATOM 855 O O . ALA A 1 100 ? 2.281 13.071 8.517 1.00 9.68 100 ALA A O 1
ATOM 857 N N . ASP A 1 101 ? 2.950 14.790 7.248 1.00 8.75 101 ASP A N 1
ATOM 858 C CA . ASP A 1 101 ? 2.913 15.726 8.393 1.00 9.82 101 ASP A CA 1
ATOM 859 C C . ASP A 1 101 ? 1.566 16.406 8.487 1.00 10.79 101 ASP A C 1
ATOM 860 O O . ASP A 1 101 ? 1.245 17.199 7.570 1.00 12.81 101 ASP A O 1
ATOM 865 N N . PHE A 1 102 ? 0.788 16.153 9.506 1.00 10.77 102 PHE A N 1
ATOM 866 C CA . PHE A 1 102 ? -0.536 16.756 9.700 1.00 12.43 102 PHE A CA 1
ATOM 867 C C . PHE A 1 102 ? -0.505 17.782 10.808 1.00 13.67 102 PHE A C 1
ATOM 868 O O . PHE A 1 102 ? -1.559 18.178 11.296 1.00 19.22 102 PHE A O 1
ATOM 876 N N . ASP A 1 103 ? 0.696 18.173 11.209 1.00 14.78 103 ASP A N 1
ATOM 877 C CA A ASP A 1 103 ? 0.843 19.313 12.114 0.60 16.85 103 ASP A CA 1
ATOM 878 C CA B ASP A 1 103 ? 0.887 19.311 12.122 0.40 19.06 103 ASP A CA 1
ATOM 879 C C . ASP A 1 103 ? 0.528 18.814 13.526 1.00 17.80 103 ASP A C 1
ATOM 880 O O . ASP A 1 103 ? 1.488 18.831 14.348 1.00 20.55 103 ASP A O 1
ATOM 889 N N . ASP A 1 104 ? -0.690 18.347 13.847 1.00 17.85 104 ASP A N 1
ATOM 890 C CA A ASP A 1 104 ? -0.878 17.751 15.167 0.37 16.18 104 ASP A CA 1
ATOM 891 C CA B ASP A 1 104 ? -0.945 17.713 15.150 0.63 17.01 104 ASP A CA 1
ATOM 892 C C . ASP A 1 104 ? -0.013 16.516 15.366 1.00 14.50 104 ASP A C 1
ATOM 893 O O . ASP A 1 104 ? 0.436 16.233 16.494 1.00 14.77 104 ASP A O 1
ATOM 902 N N . PHE A 1 105 ? 0.272 15.774 14.296 1.00 12.00 105 PHE A N 1
ATOM 903 C CA . PHE A 1 105 ? 1.026 14.521 14.346 1.00 10.50 105 PHE A CA 1
ATOM 904 C C . PHE A 1 105 ? 1.647 14.261 12.975 1.00 9.63 105 PHE A C 1
ATOM 905 O O . PHE A 1 105 ? 1.165 14.770 11.987 1.00 10.11 105 PHE A O 1
ATOM 913 N N . LEU A 1 106 ? 2.676 13.425 12.982 1.00 9.01 106 LEU A N 1
ATOM 914 C CA . LEU A 1 106 ? 3.124 12.723 11.781 1.00 8.51 106 LEU A CA 1
ATOM 915 C C . LEU A 1 106 ? 2.386 11.383 11.720 1.00 8.05 106 LEU A C 1
ATOM 916 O O . LEU A 1 106 ? 2.265 10.688 12.716 1.00 10.73 106 LEU A O 1
ATOM 921 N N . LEU A 1 107 ? 1.932 11.029 10.515 1.00 7.76 107 LEU A N 1
ATOM 922 C CA . LEU A 1 107 ? 1.324 9.754 10.235 1.00 7.59 107 LEU A CA 1
ATOM 923 C C . LEU A 1 107 ? 2.263 8.915 9.368 1.00 7.95 107 LEU A C 1
ATOM 924 O O . LEU A 1 107 ? 2.546 9.285 8.223 1.00 8.80 107 LEU A O 1
ATOM 929 N N . TYR A 1 108 ? 2.733 7.813 9.955 1.00 7.85 108 TYR A N 1
ATOM 930 C CA . TYR A 1 108 ? 3.527 6.823 9.199 1.00 7.28 108 TYR A CA 1
ATOM 931 C C . TYR A 1 108 ? 2.568 5.787 8.651 1.00 6.91 108 TYR A C 1
ATOM 932 O O . TYR A 1 108 ? 1.840 5.165 9.446 1.00 9.07 108 TYR A O 1
ATOM 941 N N . ASN A 1 109 ? 2.567 5.586 7.338 1.00 6.93 109 ASN A N 1
ATOM 942 C CA . ASN A 1 109 ? 1.841 4.496 6.661 1.00 6.41 109 ASN A CA 1
ATOM 943 C C . ASN A 1 109 ? 2.885 3.589 6.056 1.00 6.54 109 ASN A C 1
ATOM 944 O O . ASN A 1 109 ? 3.584 3.999 5.118 1.00 7.15 109 ASN A O 1
ATOM 949 N N . ILE A 1 110 ? 3.056 2.409 6.705 1.00 7.18 110 ILE A N 1
ATOM 950 C CA . ILE A 1 110 ? 4.216 1.576 6.364 1.00 7.12 110 ILE A CA 1
ATOM 951 C C . ILE A 1 110 ? 3.781 0.181 5.957 1.00 6.65 110 ILE A C 1
ATOM 952 O O . ILE A 1 110 ? 2.954 -0.469 6.646 1.00 7.63 110 ILE A O 1
ATOM 957 N N . TYR A 1 111 ? 4.324 -0.317 4.834 1.00 6.92 111 TYR A N 1
ATOM 958 C CA . TYR A 1 111 ? 4.194 -1.728 4.454 1.00 6.73 111 TYR A CA 1
ATOM 959 C C . TYR A 1 111 ? 5.503 -2.372 4.849 1.00 6.56 111 TYR A C 1
ATOM 960 O O . TYR A 1 111 ? 6.500 -2.320 4.144 1.00 7.63 111 TYR A O 1
ATOM 969 N N . PHE A 1 112 ? 5.577 -2.981 6.038 1.00 7.45 112 PHE A N 1
ATOM 970 C CA . PHE A 1 112 ? 6.827 -3.591 6.485 1.00 7.28 112 PHE A CA 1
ATOM 971 C C . PHE A 1 112 ? 7.082 -4.887 5.714 1.00 6.96 112 PHE A C 1
ATOM 972 O O . PHE A 1 112 ? 6.124 -5.584 5.305 1.00 8.00 112 PHE A O 1
ATOM 980 N N . PRO A 1 113 ? 8.341 -5.250 5.478 1.00 8.12 113 PRO A N 1
ATOM 981 C CA . PRO A 1 113 ? 8.603 -6.439 4.681 1.00 8.28 113 PRO A CA 1
ATOM 982 C C . PRO A 1 113 ? 8.109 -7.743 5.275 1.00 9.17 113 PRO A C 1
ATOM 983 O O . PRO A 1 113 ? 8.183 -7.976 6.473 1.00 10.84 113 PRO A O 1
ATOM 987 N N . ASN A 1 114 ? 7.671 -8.629 4.374 1.00 10.82 114 ASN A N 1
ATOM 988 C CA . ASN A 1 114 ? 7.427 -10.047 4.657 1.00 11.67 114 ASN A CA 1
ATOM 989 C C . ASN A 1 114 ? 8.773 -10.755 4.617 1.00 10.83 114 ASN A C 1
ATOM 990 O O . ASN A 1 114 ? 9.487 -10.678 3.607 1.00 13.42 114 ASN A O 1
ATOM 995 N N . GLY A 1 115 ? 9.126 -11.471 5.685 1.00 10.93 115 GLY A N 1
ATOM 996 C CA . GLY A 1 115 ? 10.407 -12.148 5.710 1.00 12.85 115 GLY A CA 1
ATOM 997 C C . GLY A 1 115 ? 10.313 -13.652 5.468 1.00 12.86 115 GLY A C 1
ATOM 998 O O . GLY A 1 115 ? 11.315 -14.327 5.701 1.00 14.72 115 GLY A O 1
ATOM 999 N N . ALA A 1 116 ? 9.164 -14.145 5.067 1.00 12.63 116 ALA A N 1
ATOM 1000 C CA . ALA A 1 116 ? 8.974 -15.622 5.034 1.00 14.21 116 ALA A CA 1
ATOM 1001 C C . ALA A 1 116 ? 9.580 -16.287 3.829 1.00 17.10 116 ALA A C 1
ATOM 1002 O O . ALA A 1 116 ? 9.671 -17.536 3.815 1.00 20.75 116 ALA A O 1
ATOM 1004 N N . MET A 1 117 ? 10.024 -15.578 2.789 1.00 17.81 117 MET A N 1
ATOM 1005 C CA . MET A 1 117 ? 10.428 -16.348 1.618 1.00 21.22 117 MET A CA 1
ATOM 1006 C C . MET A 1 117 ? 11.887 -16.780 1.704 1.00 16.53 117 MET A C 1
ATOM 1007 O O . MET A 1 117 ? 12.252 -17.718 1.020 1.00 18.93 117 MET A O 1
ATOM 1012 N N . SER A 1 118 ? 12.700 -16.115 2.526 1.00 16.94 118 SER A N 1
ATOM 1013 C CA . SER A 1 118 ? 14.099 -16.434 2.621 1.00 16.92 118 SER A CA 1
ATOM 1014 C C . SER A 1 118 ? 14.746 -15.793 3.815 1.00 16.13 118 SER A C 1
ATOM 1015 O O . SER A 1 118 ? 14.301 -14.757 4.266 1.00 15.68 118 SER A O 1
ATOM 1018 N N . GLU A 1 119 ? 15.866 -16.358 4.279 1.00 18.07 119 GLU A N 1
ATOM 1019 C CA . GLU A 1 119 ? 16.696 -15.708 5.295 1.00 19.44 119 GLU A CA 1
ATOM 1020 C C . GLU A 1 119 ? 17.145 -14.316 4.871 1.00 15.92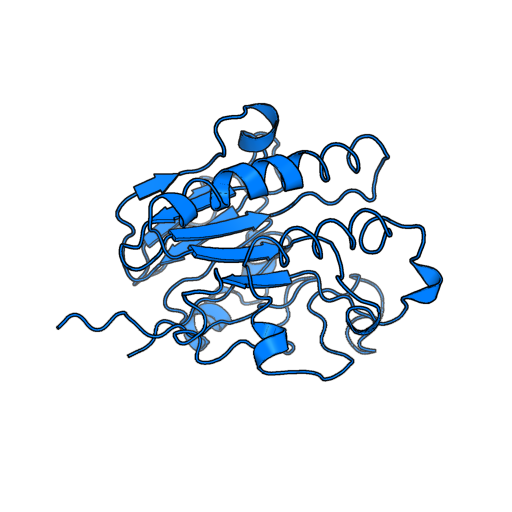 119 GLU A C 1
ATOM 1021 O O . GLU A 1 119 ? 17.192 -13.407 5.729 1.00 16.54 119 GLU A O 1
ATOM 1027 N N . GLU A 1 120 ? 17.442 -14.139 3.588 0.99 16.82 120 GLU A N 1
ATOM 1028 C CA . GLU A 1 120 ? 17.797 -12.867 2.999 0.99 17.92 120 GLU A CA 1
ATOM 1029 C C . GLU A 1 120 ? 16.744 -11.801 3.293 0.99 15.25 120 GLU A C 1
ATOM 1030 O O . GLU A 1 120 ? 16.995 -10.659 3.714 0.99 16.06 120 GLU A O 1
ATOM 1036 N N . ARG A 1 121 ? 15.476 -12.166 3.073 1.00 15.27 121 ARG A N 1
ATOM 1037 C CA . ARG A 1 121 ? 14.418 -11.156 3.245 1.00 13.49 121 ARG A CA 1
ATOM 1038 C C . ARG A 1 121 ? 14.068 -11.030 4.718 1.00 11.81 121 ARG A C 1
ATOM 1039 O O . ARG A 1 121 ? 13.633 -9.949 5.100 1.00 11.56 121 ARG A O 1
ATOM 1047 N N . LEU A 1 122 ? 14.254 -12.094 5.523 1.00 12.68 122 LEU A N 1
ATOM 1048 C CA A LEU A 1 122 ? 14.114 -11.938 6.976 0.33 12.87 122 LEU A CA 1
ATOM 1049 C CA B LEU A 1 122 ? 14.068 -11.885 6.968 0.67 13.51 122 LEU A CA 1
ATOM 1050 C C . LEU A 1 122 ? 15.083 -10.885 7.498 1.00 12.30 122 LEU A C 1
ATOM 1051 O O . LEU A 1 122 ? 14.743 -9.997 8.298 1.00 13.63 122 LEU A O 1
ATOM 1060 N N . LYS A 1 123 ? 16.353 -10.996 7.071 1.00 13.52 123 LYS A N 1
ATOM 1061 C CA . LYS A 1 123 ? 17.363 -10.030 7.497 1.00 15.19 123 LYS A CA 1
ATOM 1062 C C . LYS A 1 123 ? 17.018 -8.630 7.028 1.00 13.71 123 LYS A C 1
ATOM 1063 O O . LYS A 1 123 ? 17.140 -7.685 7.818 1.00 16.16 123 LYS A O 1
ATOM 1069 N N . TYR A 1 124 ? 16.547 -8.486 5.784 1.00 13.46 124 TYR A N 1
ATOM 1070 C CA . TYR A 1 124 ? 16.073 -7.184 5.302 1.00 12.35 124 TYR A CA 1
ATOM 1071 C C . TYR A 1 124 ? 14.931 -6.650 6.151 1.00 10.44 124 TYR A C 1
ATOM 1072 O O . TYR A 1 124 ? 14.970 -5.476 6.547 1.00 11.38 124 TYR A O 1
ATOM 1081 N N . LYS A 1 125 ? 13.954 -7.511 6.467 1.00 10.88 125 LYS A N 1
ATOM 1082 C CA . LYS A 1 125 ? 12.871 -7.060 7.360 1.00 10.25 125 LYS A CA 1
ATOM 1083 C C . LYS A 1 125 ? 13.393 -6.527 8.676 1.00 9.54 125 LYS A C 1
ATOM 1084 O O . LYS A 1 125 ? 12.936 -5.475 9.163 1.00 10.40 125 LYS A O 1
ATOM 1090 N N . LEU A 1 126 ? 14.308 -7.267 9.311 1.00 10.74 126 LEU A N 1
ATOM 1091 C CA A LEU A 1 126 ? 14.799 -6.888 10.638 0.17 10.67 126 LEU A CA 1
ATOM 1092 C CA B LEU A 1 126 ? 14.753 -6.855 10.662 0.83 11.64 126 LEU A CA 1
ATOM 1093 C C . LEU A 1 126 ? 15.568 -5.582 10.577 1.00 11.45 126 LEU A C 1
ATOM 1094 O O . LEU A 1 126 ? 15.499 -4.713 11.466 1.00 12.36 126 LEU A O 1
ATOM 1103 N N . GLU A 1 127 ? 16.336 -5.405 9.505 1.00 12.01 127 GLU A N 1
ATOM 1104 C CA . GLU A 1 127 ? 17.090 -4.172 9.314 1.00 11.69 127 GLU A CA 1
ATOM 1105 C C . GLU A 1 127 ? 16.148 -3.007 9.022 1.00 11.37 127 GLU A C 1
ATOM 1106 O O . GLU A 1 127 ? 16.390 -1.864 9.432 1.00 12.11 127 GLU A O 1
ATOM 1112 N N . PHE A 1 128 ? 15.066 -3.269 8.303 1.00 10.41 128 PHE A N 1
ATOM 1113 C CA . PHE A 1 128 ? 14.060 -2.239 7.999 1.00 10.76 128 PHE A CA 1
ATOM 1114 C C . PHE A 1 128 ? 13.407 -1.820 9.323 1.00 9.61 128 PHE A C 1
ATOM 1115 O O . PHE A 1 128 ? 13.198 -0.639 9.560 1.00 10.46 128 PHE A O 1
ATOM 1123 N N . TYR A 1 129 ? 13.023 -2.792 10.147 1.00 10.54 129 TYR A N 1
ATOM 1124 C CA . TYR A 1 129 ? 12.523 -2.506 11.479 1.00 11.20 129 TYR A CA 1
ATOM 1125 C C . TYR A 1 129 ? 13.474 -1.545 12.217 1.00 10.76 129 TYR A C 1
ATOM 1126 O O . TYR A 1 129 ? 13.079 -0.584 12.815 1.00 11.89 129 TYR A O 1
ATOM 1135 N N . ASP A 1 130 ? 14.779 -1.838 12.181 1.00 11.89 130 ASP A N 1
ATOM 1136 C CA . ASP A 1 130 ? 15.724 -1.011 12.953 1.00 13.40 130 ASP A CA 1
ATOM 1137 C C . ASP A 1 130 ? 15.789 0.399 12.382 1.00 12.09 130 ASP A C 1
ATOM 1138 O O . ASP A 1 130 ? 15.864 1.386 13.150 1.00 14.35 130 ASP A O 1
ATOM 1143 N N . ALA A 1 131 ? 15.741 0.543 11.062 1.00 12.06 131 ALA A N 1
ATOM 1144 C CA . ALA A 1 131 ? 15.778 1.865 10.451 1.00 11.17 131 ALA A CA 1
ATOM 1145 C C . ALA A 1 131 ? 14.509 2.637 10.791 1.00 10.00 131 ALA A C 1
ATOM 1146 O O . ALA A 1 131 ? 14.551 3.862 11.076 1.00 11.06 131 ALA A O 1
ATOM 1148 N N . PHE A 1 132 ? 13.371 1.972 10.763 1.00 9.85 132 PHE A N 1
ATOM 1149 C CA . PHE A 1 132 ? 12.091 2.581 11.159 1.00 9.73 132 PHE A CA 1
ATOM 1150 C C . PHE A 1 132 ? 12.182 3.098 12.587 1.00 10.03 132 PHE A C 1
ATOM 1151 O O . PHE A 1 132 ? 11.774 4.225 12.869 1.00 10.70 132 PHE A O 1
ATOM 1159 N N . LEU A 1 133 ? 12.702 2.287 13.502 1.00 11.32 133 LEU A N 1
ATOM 1160 C CA . LEU A 1 133 ? 12.721 2.692 14.904 1.00 12.31 133 LEU A CA 1
ATOM 1161 C C . LEU A 1 133 ? 13.607 3.922 15.104 1.00 11.54 133 LEU A C 1
ATOM 1162 O O . LEU A 1 133 ? 13.255 4.888 15.800 1.00 12.79 133 LEU A O 1
ATOM 1167 N N . GLU A 1 134 ? 14.757 3.939 14.412 1.00 12.64 134 GLU A N 1
ATOM 1168 C CA . GLU A 1 134 ? 15.635 5.129 14.489 1.00 13.62 134 GLU A CA 1
ATOM 1169 C C . GLU A 1 134 ? 14.866 6.360 13.967 1.00 12.78 134 GLU A C 1
ATOM 1170 O O . GLU A 1 134 ? 14.924 7.476 14.545 1.00 12.98 134 GLU A O 1
ATOM 1176 N N . ASP A 1 135 ? 14.149 6.210 12.859 1.00 11.49 135 ASP A N 1
ATOM 1177 C CA . ASP A 1 135 ? 13.400 7.315 12.264 1.00 11.50 135 ASP A CA 1
ATOM 1178 C C . ASP A 1 135 ? 12.326 7.881 13.166 1.00 10.68 135 ASP A C 1
ATOM 1179 O O . ASP A 1 135 ? 12.262 9.083 13.434 1.00 10.90 135 ASP A O 1
ATOM 1184 N N . VAL A 1 136 ? 11.441 6.984 13.648 1.00 10.75 136 VAL A N 1
ATOM 1185 C CA . VAL A 1 136 ? 10.320 7.475 14.481 1.00 10.31 136 VAL A CA 1
ATOM 1186 C C . VAL A 1 136 ? 10.857 8.035 15.770 1.00 10.55 136 VAL A C 1
ATOM 1187 O O . VAL A 1 136 ? 10.336 9.054 16.252 1.00 11.19 136 VAL A O 1
ATOM 1191 N N . ASN A 1 137 ? 11.914 7.435 16.356 1.00 11.42 137 ASN A N 1
ATOM 1192 C CA . ASN A 1 137 ? 12.416 8.021 17.591 1.00 12.31 137 ASN A CA 1
ATOM 1193 C C . ASN A 1 137 ? 12.966 9.418 17.345 1.00 11.91 137 ASN A C 1
ATOM 1194 O O . ASN A 1 137 ? 12.882 10.286 18.231 1.00 13.58 137 ASN A O 1
ATOM 1199 N N . ARG A 1 138 ? 13.618 9.625 16.190 1.00 12.35 138 ARG A N 1
ATOM 1200 C CA A ARG A 1 138 ? 14.194 10.941 15.888 0.69 13.31 138 ARG A CA 1
ATOM 1201 C CA B ARG A 1 138 ? 14.188 10.946 15.915 0.31 13.46 138 ARG A CA 1
ATOM 1202 C C . ARG A 1 138 ? 13.063 11.961 15.877 1.00 12.52 138 ARG A C 1
ATOM 1203 O O . ARG A 1 138 ? 13.098 13.070 16.443 1.00 13.37 138 ARG A O 1
ATOM 1218 N N . GLU A 1 139 ? 11.959 11.611 15.186 1.00 11.42 139 GLU A N 1
ATOM 1219 C CA . GLU A 1 139 ? 10.838 12.550 15.046 1.00 11.01 139 GLU A CA 1
ATOM 1220 C C . GLU A 1 139 ? 10.183 12.772 16.403 1.00 10.17 139 GLU A C 1
ATOM 1221 O O . GLU A 1 139 ? 9.910 13.911 16.827 1.00 11.27 139 GLU A O 1
ATOM 1227 N N . ARG A 1 140 ? 9.927 11.703 17.161 1.00 11.31 140 ARG A N 1
ATOM 1228 C CA . ARG A 1 140 ? 9.285 11.828 18.463 1.00 11.76 140 ARG A CA 1
ATOM 1229 C C . ARG A 1 140 ? 10.134 12.690 19.409 1.00 12.21 140 ARG A C 1
ATOM 1230 O O . ARG A 1 140 ? 9.688 13.584 20.099 1.00 13.61 140 ARG A O 1
ATOM 1238 N N . ASP A 1 141 ? 11.437 12.443 19.394 1.00 12.82 141 ASP A N 1
ATOM 1239 C CA . ASP A 1 141 ? 12.386 13.134 20.302 1.00 13.42 141 ASP A CA 1
ATOM 1240 C C . ASP A 1 141 ? 12.471 14.614 19.980 1.00 13.81 141 ASP A C 1
ATOM 1241 O O . ASP A 1 141 ? 12.763 15.457 20.859 1.00 14.17 141 ASP A O 1
ATOM 1246 N N . SER A 1 142 ? 12.196 14.975 18.742 1.00 12.66 142 SER A N 1
ATOM 1247 C CA . SER A 1 142 ? 12.142 16.383 18.352 1.00 13.35 142 SER A CA 1
ATOM 1248 C C . SER A 1 142 ? 10.888 17.088 18.833 1.00 13.47 142 SER A C 1
ATOM 1249 O O . SER A 1 142 ? 10.759 18.306 18.682 1.00 15.43 142 SER A O 1
ATOM 1252 N N . GLY A 1 143 ? 9.936 16.352 19.403 1.00 12.42 143 GLY A N 1
ATOM 1253 C CA . GLY A 1 143 ? 8.724 16.946 19.936 1.00 14.64 143 GLY A CA 1
ATOM 1254 C C . GLY A 1 143 ? 7.462 16.632 19.180 1.00 13.64 143 GLY A C 1
ATOM 1255 O O . GLY A 1 143 ? 6.408 17.208 19.442 1.00 20.16 143 GLY A O 1
ATOM 1256 N N . ARG A 1 144 ? 7.515 15.698 18.216 1.00 12.85 144 ARG A N 1
ATOM 1257 C CA . ARG A 1 144 ? 6.321 15.367 17.469 1.00 12.62 144 ARG A CA 1
ATOM 1258 C C . ARG A 1 144 ? 5.545 14.206 18.070 1.00 11.55 144 ARG A C 1
ATOM 1259 O O . ARG A 1 144 ? 6.127 13.253 18.535 1.00 13.68 144 ARG A O 1
ATOM 1267 N N . ASN A 1 145 ? 4.233 14.355 18.017 1.00 12.08 145 ASN A N 1
ATOM 1268 C CA . ASN A 1 145 ? 3.389 13.173 18.194 1.00 12.46 145 ASN A CA 1
ATOM 1269 C C . ASN A 1 145 ? 3.354 12.367 16.901 1.00 10.12 145 ASN A C 1
ATOM 1270 O O . ASN A 1 145 ? 3.422 12.974 15.811 1.00 11.77 145 ASN A O 1
ATOM 1275 N N . VAL A 1 146 ? 3.255 11.067 17.075 1.00 9.29 146 VAL A N 1
ATOM 1276 C CA . VAL A 1 146 ? 3.346 10.176 15.891 1.00 9.23 146 VAL A CA 1
ATOM 1277 C C . VAL A 1 146 ? 2.274 9.119 16.006 1.00 8.91 146 VAL A C 1
ATOM 1278 O O . VAL A 1 146 ? 2.015 8.542 17.049 1.00 10.17 146 VAL A O 1
ATOM 1282 N N . ILE A 1 147 ? 1.700 8.839 14.828 1.00 8.92 147 ILE A N 1
ATOM 1283 C CA . ILE A 1 147 ? 0.806 7.702 14.650 1.00 8.57 147 ILE A CA 1
ATOM 1284 C C . ILE A 1 147 ? 1.458 6.799 13.612 1.00 7.33 147 ILE A C 1
ATOM 1285 O O . ILE A 1 147 ? 1.850 7.303 12.562 1.00 8.44 147 ILE A O 1
ATOM 1290 N N . ILE A 1 148 ? 1.579 5.494 13.873 1.00 8.31 148 ILE A N 1
ATOM 1291 C CA . ILE A 1 148 ? 2.187 4.569 12.948 1.00 8.00 148 ILE A CA 1
ATOM 1292 C C . ILE A 1 148 ? 1.167 3.494 12.640 1.00 8.00 148 ILE A C 1
ATOM 1293 O O . ILE A 1 148 ? 0.712 2.794 13.533 1.00 10.11 148 ILE A O 1
ATOM 1298 N N . CYS A 1 149 ? 0.842 3.341 11.362 1.00 8.17 149 CYS A N 1
ATOM 1299 C CA . CYS A 1 149 ? -0.079 2.272 10.991 1.00 7.93 149 CYS A CA 1
ATOM 1300 C C . CYS A 1 149 ? 0.494 1.505 9.806 1.00 7.43 149 CYS A C 1
ATOM 1301 O O . CYS A 1 149 ? 1.353 1.975 9.071 1.00 8.77 149 CYS A O 1
ATOM 1304 N N . GLY A 1 150 ? -0.041 0.313 9.660 1.00 7.39 150 GLY A N 1
ATOM 1305 C CA . GLY A 1 150 ? 0.229 -0.482 8.478 1.00 8.57 150 GLY A CA 1
ATOM 1306 C C . GLY A 1 150 ? 0.428 -1.935 8.872 1.00 7.01 150 GLY A C 1
ATOM 1307 O O . GLY A 1 150 ? -0.005 -2.440 9.919 1.00 8.43 150 GLY A O 1
ATOM 1308 N N . ASP A 1 151 ? 1.041 -2.641 7.917 1.00 7.21 151 ASP A N 1
ATOM 1309 C CA . ASP A 1 151 ? 1.199 -4.094 7.980 1.00 7.73 151 ASP A CA 1
ATOM 1310 C C . ASP A 1 151 ? 2.605 -4.351 8.509 1.00 7.08 151 ASP A C 1
ATOM 1311 O O . ASP A 1 151 ? 3.604 -4.203 7.818 1.00 7.83 151 ASP A O 1
ATOM 1316 N N . PHE A 1 152 ? 2.668 -4.707 9.805 1.00 7.64 152 PHE A N 1
ATOM 1317 C CA . PHE A 1 152 ? 3.967 -4.988 10.438 1.00 7.86 152 PHE A CA 1
ATOM 1318 C C . PHE A 1 152 ? 4.458 -6.401 10.077 1.00 8.12 152 PHE A C 1
ATOM 1319 O O . PHE A 1 152 ? 5.648 -6.670 10.287 1.00 8.95 152 PHE A O 1
ATOM 1327 N N . ASN A 1 153 ? 3.582 -7.271 9.573 1.00 8.25 153 ASN A N 1
ATOM 1328 C CA . ASN A 1 153 ? 3.990 -8.590 9.143 1.00 7.99 153 ASN A CA 1
ATOM 1329 C C . ASN A 1 153 ? 4.509 -9.456 10.305 1.00 8.68 153 ASN A C 1
ATOM 1330 O O . ASN A 1 153 ? 5.176 -10.444 10.046 1.00 9.97 153 ASN A O 1
ATOM 1335 N N . THR A 1 154 ? 4.149 -9.145 11.539 1.00 8.99 154 THR A N 1
ATOM 1336 C CA . THR A 1 154 ? 4.485 -9.964 12.686 1.00 9.52 154 THR A CA 1
ATOM 1337 C C . THR A 1 154 ? 3.289 -9.937 13.635 1.00 8.83 154 THR A C 1
ATOM 1338 O O . THR A 1 154 ? 2.741 -8.868 13.895 1.00 10.36 154 THR A O 1
ATOM 1342 N N . ALA A 1 155 ? 2.928 -11.100 14.164 1.00 10.07 155 ALA A N 1
ATOM 1343 C CA . ALA A 1 155 ? 1.962 -11.224 15.256 1.00 10.68 155 ALA A CA 1
ATOM 1344 C C . ALA A 1 155 ? 2.719 -11.126 16.567 1.00 11.25 155 ALA A C 1
ATOM 1345 O O . ALA A 1 155 ? 3.687 -11.891 16.796 1.00 13.05 155 ALA A O 1
ATOM 1347 N N . HIS A 1 156 ? 2.375 -10.180 17.417 1.00 11.31 156 HIS A N 1
ATOM 1348 C CA . HIS A 1 156 ? 3.219 -9.875 18.565 1.00 11.92 156 HIS A CA 1
ATOM 1349 C C . HIS A 1 156 ? 3.233 -11.011 19.607 1.00 12.48 156 HIS A C 1
ATOM 1350 O O . HIS A 1 156 ? 4.327 -11.416 20.013 1.00 14.39 156 HIS A O 1
ATOM 1357 N N . ARG A 1 157 ? 2.098 -11.473 20.052 1.00 14.04 157 ARG A N 1
ATOM 1358 C CA . ARG A 1 157 ? 2.016 -12.470 21.151 1.00 15.25 157 ARG A CA 1
ATOM 1359 C C . ARG A 1 157 ? 1.183 -13.659 20.710 1.00 15.71 157 ARG A C 1
ATOM 1360 O O . ARG A 1 157 ? 0.557 -13.639 19.655 1.00 13.93 157 ARG A O 1
ATOM 1368 N N . GLU A 1 158 ? 1.119 -14.721 21.546 1.00 18.05 158 GLU A N 1
ATOM 1369 C CA . GLU A 1 158 ? 0.350 -15.891 21.177 1.00 17.74 158 GLU A CA 1
ATOM 1370 C C . GLU A 1 158 ? -1.125 -15.592 20.928 1.00 16.75 158 GLU A C 1
ATOM 1371 O O . GLU A 1 158 ? -1.691 -16.269 20.053 1.00 17.34 158 GLU A O 1
ATOM 1377 N N . ILE A 1 159 ? -1.688 -14.624 21.649 1.00 16.81 159 ILE A N 1
ATOM 1378 C CA . ILE A 1 159 ? -3.079 -14.263 21.434 1.00 17.28 159 ILE A CA 1
ATOM 1379 C C . ILE A 1 159 ? -3.341 -13.663 20.038 1.00 14.17 159 ILE A C 1
ATOM 1380 O O . ILE A 1 159 ? -4.489 -13.594 19.561 1.00 14.89 159 ILE A O 1
ATOM 1385 N N . ASP A 1 160 ? -2.278 -13.246 19.352 1.00 13.36 160 ASP A N 1
ATOM 1386 C CA . ASP A 1 160 ? -2.386 -12.522 18.096 1.00 11.70 160 ASP A CA 1
ATOM 1387 C C . ASP A 1 160 ? -2.380 -13.420 16.889 1.00 11.91 160 ASP A C 1
ATOM 1388 O O . ASP A 1 160 ? -2.393 -12.927 15.746 1.00 12.21 160 ASP A O 1
ATOM 1393 N N . LEU A 1 161 ? -2.421 -14.728 17.056 1.00 13.06 161 LEU A N 1
ATOM 1394 C CA . LEU A 1 161 ? -2.660 -15.577 15.875 1.00 11.49 161 LEU A CA 1
ATOM 1395 C C . LEU A 1 161 ? -3.353 -16.851 16.363 1.00 12.09 161 LEU A C 1
ATOM 1396 O O . LEU A 1 161 ? -3.302 -17.238 17.528 1.00 13.36 161 LEU A O 1
ATOM 1401 N N . ALA A 1 162 ? -4.048 -17.536 15.428 1.00 11.62 162 ALA A N 1
ATOM 1402 C CA . ALA A 1 162 ? -4.846 -18.695 15.821 1.00 13.61 162 ALA A CA 1
ATOM 1403 C C . ALA A 1 162 ? -4.009 -19.900 16.187 1.00 14.25 162 ALA A C 1
ATOM 1404 O O . ALA A 1 162 ? -4.416 -20.704 17.026 1.00 16.75 162 ALA A O 1
ATOM 1406 N N . ARG A 1 163 ? -2.846 -20.073 15.573 1.00 14.06 163 ARG A N 1
ATOM 1407 C CA A ARG A 1 163 ? -2.062 -21.305 15.740 0.43 16.41 163 ARG A CA 1
ATOM 1408 C CA B ARG A 1 163 ? -2.063 -21.305 15.751 0.57 16.35 163 ARG A CA 1
ATOM 1409 C C . ARG A 1 163 ? -0.619 -20.990 16.097 1.00 15.70 163 ARG A C 1
ATOM 1410 O O . ARG A 1 163 ? 0.353 -21.211 15.376 1.00 16.53 163 ARG A O 1
ATOM 1425 N N . PRO A 1 164 ? -0.415 -20.411 17.286 1.00 15.34 164 PRO A N 1
ATOM 1426 C CA . PRO A 1 164 ? 0.945 -20.014 17.664 1.00 15.25 164 PRO A CA 1
ATOM 1427 C C . PRO A 1 164 ? 1.936 -21.154 17.718 1.00 17.63 164 PRO A C 1
ATOM 1428 O O . PRO A 1 164 ? 3.105 -21.033 17.334 1.00 17.33 164 PRO A O 1
ATOM 1432 N N . LYS A 1 165 ? 1.476 -22.314 18.226 1.00 17.09 165 LYS A N 1
ATOM 1433 C CA . LYS A 1 165 ? 2.478 -23.341 18.468 1.00 18.38 165 LYS A CA 1
ATOM 1434 C C . LYS A 1 165 ? 3.071 -23.859 17.158 1.00 21.15 165 LYS A C 1
ATOM 1435 O O . LYS A 1 165 ? 4.240 -24.205 17.122 1.00 34.86 165 LYS A O 1
ATOM 1441 N N . GLU A 1 166 ? 2.310 -23.920 16.080 1.00 18.06 166 GLU A N 1
ATOM 1442 C CA . GLU A 1 166 ? 2.729 -24.435 14.796 1.00 18.55 166 GLU A CA 1
ATOM 1443 C C . GLU A 1 166 ? 3.546 -23.411 14.014 1.00 16.14 166 GLU A C 1
ATOM 1444 O O . GLU A 1 166 ? 4.106 -23.773 12.981 1.00 20.64 166 GLU A O 1
ATOM 1450 N N . ASN A 1 167 ? 3.657 -22.186 14.449 1.00 16.47 167 ASN A N 1
ATOM 1451 C CA . ASN A 1 167 ? 4.352 -21.122 13.722 1.00 14.97 167 ASN A CA 1
ATOM 1452 C C . ASN A 1 167 ? 5.578 -20.571 14.439 1.00 16.17 167 ASN A C 1
ATOM 1453 O O . ASN A 1 167 ? 6.061 -19.486 14.046 1.00 15.97 167 ASN A O 1
ATOM 1458 N N . SER A 1 168 ? 6.128 -21.255 15.412 1.00 17.36 168 SER A N 1
ATOM 1459 C CA . SER A 1 168 ? 7.272 -20.833 16.195 1.00 19.18 168 SER A CA 1
ATOM 1460 C C . SER A 1 168 ? 8.487 -20.566 15.340 1.00 16.72 168 SER A C 1
ATOM 1461 O O . SER A 1 168 ? 9.343 -19.784 15.740 1.00 16.24 168 SER A O 1
ATOM 1464 N N . ASN A 1 169 ? 8.539 -21.264 14.197 1.00 16.29 169 ASN A N 1
ATOM 1465 C CA . ASN A 1 169 ? 9.742 -21.250 13.357 1.00 17.13 169 ASN A CA 1
ATOM 1466 C C . ASN A 1 169 ? 9.494 -20.666 11.989 1.00 15.06 169 ASN A C 1
ATOM 1467 O O . ASN A 1 169 ? 10.252 -20.989 11.057 1.00 18.27 169 ASN A O 1
ATOM 1472 N N . VAL A 1 170 ? 8.479 -19.812 11.898 1.00 14.10 170 VAL A N 1
ATOM 1473 C CA A VAL A 1 170 ? 8.248 -19.192 10.581 0.50 15.07 170 VAL A CA 1
ATOM 1474 C CA B VAL A 1 170 ? 8.098 -19.191 10.633 0.50 16.52 170 VAL A CA 1
ATOM 1475 C C . VAL A 1 170 ? 8.121 -17.674 10.756 1.00 12.42 170 VAL A C 1
ATOM 1476 O O . VAL A 1 170 ? 7.520 -17.177 11.708 1.00 12.44 170 VAL A O 1
ATOM 1483 N N . SER A 1 171 ? 8.741 -16.948 9.813 1.00 14.55 171 SER A N 1
ATOM 1484 C CA . SER A 1 171 ? 8.608 -15.494 9.822 1.00 12.35 171 SER A CA 1
ATOM 1485 C C . SER A 1 171 ? 7.159 -15.072 9.868 1.00 11.16 171 SER A C 1
ATOM 1486 O O . SER A 1 171 ? 6.328 -15.576 9.098 1.00 13.49 171 SER A O 1
ATOM 1489 N N . GLY A 1 172 ? 6.880 -14.128 10.786 1.00 10.59 172 GLY A N 1
ATOM 1490 C CA . GLY A 1 172 ? 5.573 -13.714 11.158 1.00 11.18 172 GLY A C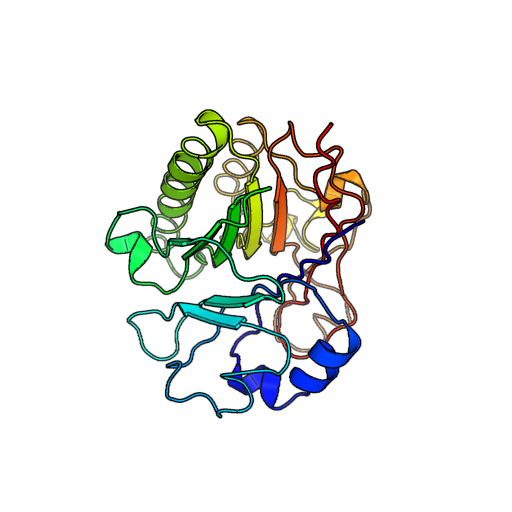A 1
ATOM 1491 C C . GLY A 1 172 ? 5.362 -13.995 12.644 1.00 11.06 172 GLY A C 1
ATOM 1492 O O . GLY A 1 172 ? 4.576 -13.277 13.301 1.00 11.40 172 GLY A O 1
ATOM 1493 N N . PHE A 1 173 ? 6.040 -15.025 13.194 1.00 10.07 173 PHE A N 1
ATOM 1494 C CA . PHE A 1 173 ? 5.910 -15.302 14.604 1.00 11.40 173 PHE A CA 1
ATOM 1495 C C . PHE A 1 173 ? 7.242 -15.813 15.174 1.00 11.72 173 PHE A C 1
ATOM 1496 O O . PHE A 1 173 ? 7.241 -16.542 16.170 1.00 13.20 173 PHE A O 1
ATOM 1504 N N . LEU A 1 174 ? 8.363 -15.422 14.574 1.00 11.04 174 LEU A N 1
ATOM 1505 C CA . LEU A 1 174 ? 9.660 -15.818 15.109 1.00 11.71 174 LEU A CA 1
ATOM 1506 C C . LEU A 1 174 ? 9.941 -15.071 16.422 1.00 11.34 174 LEU A C 1
ATOM 1507 O O . LEU A 1 174 ? 9.633 -13.884 16.532 1.00 12.37 174 LEU A O 1
ATOM 1512 N N . PRO A 1 175 ? 10.582 -15.727 17.388 1.00 12.12 175 PRO A N 1
ATOM 1513 C CA . PRO A 1 175 ? 11.019 -15.034 18.600 1.00 12.54 175 PRO A CA 1
ATOM 1514 C C . PRO A 1 175 ? 11.734 -13.707 18.307 1.00 12.98 175 PRO A C 1
ATOM 1515 O O . PRO A 1 175 ? 11.433 -12.710 18.978 1.00 13.21 175 PRO A O 1
ATOM 1519 N N . VAL A 1 176 ? 12.637 -13.627 17.347 1.00 12.38 176 VAL A N 1
ATOM 1520 C CA A VAL A 1 176 ? 13.354 -12.381 17.118 0.69 13.45 176 VAL A CA 1
ATOM 1521 C CA B VAL A 1 176 ? 13.366 -12.436 16.973 0.31 13.91 176 VAL A CA 1
ATOM 1522 C C . VAL A 1 176 ? 12.406 -11.287 16.621 1.00 12.61 176 VAL A C 1
ATOM 1523 O O . VAL A 1 176 ? 12.640 -10.101 16.904 1.00 13.62 176 VAL A O 1
ATOM 1530 N N . GLU A 1 177 ? 11.363 -11.628 15.867 1.00 11.82 177 GLU A N 1
ATOM 1531 C CA . GLU A 1 177 ? 10.440 -10.608 15.344 1.00 11.05 177 GLU A CA 1
ATOM 1532 C C . GLU A 1 177 ? 9.566 -10.099 16.492 1.00 10.66 177 GLU A C 1
ATOM 1533 O O . GLU A 1 177 ? 9.350 -8.883 16.633 1.00 11.98 177 GLU A O 1
ATOM 1539 N N . ARG A 1 178 ? 9.081 -11.044 17.322 1.00 11.83 178 ARG A N 1
ATOM 1540 C CA . ARG A 1 178 ? 8.259 -10.644 18.472 1.00 12.22 178 ARG A CA 1
ATOM 1541 C C . ARG A 1 178 ? 9.053 -9.771 19.417 1.00 12.28 178 ARG A C 1
ATOM 1542 O O . ARG A 1 178 ? 8.560 -8.816 20.019 1.00 13.61 178 ARG A O 1
ATOM 1550 N N . ALA A 1 179 ? 10.338 -10.108 19.570 1.00 12.86 179 ALA A N 1
ATOM 1551 C CA . ALA A 1 179 ? 11.212 -9.347 20.451 1.00 13.82 179 ALA A CA 1
ATOM 1552 C C . ALA A 1 179 ? 11.406 -7.939 19.928 1.00 12.72 179 ALA A C 1
ATOM 1553 O O . ALA A 1 179 ? 11.558 -6.995 20.718 1.00 13.76 179 ALA A O 1
ATOM 1555 N N . TRP A 1 180 ? 11.405 -7.751 18.594 1.00 12.97 180 TRP A N 1
ATOM 1556 C CA . TRP A 1 180 ? 11.527 -6.391 18.079 1.00 11.81 180 TRP A CA 1
ATOM 1557 C C . TRP A 1 180 ? 10.285 -5.618 18.480 1.00 11.84 180 TRP A C 1
ATOM 1558 O O . TRP A 1 180 ? 10.381 -4.430 18.842 1.00 11.99 180 TRP A O 1
ATOM 1569 N N . ILE A 1 181 ? 9.090 -6.167 18.352 1.00 11.66 181 ILE A N 1
ATOM 1570 C CA A ILE A 1 181 ? 7.891 -5.418 18.750 0.66 11.45 181 ILE A CA 1
ATOM 1571 C CA B ILE A 1 181 ? 7.895 -5.425 18.753 0.34 11.49 181 ILE A CA 1
ATOM 1572 C C . ILE A 1 181 ? 7.986 -5.073 20.225 1.00 12.04 181 ILE A C 1
ATOM 1573 O O . ILE A 1 181 ? 7.634 -3.958 20.626 1.00 13.26 181 ILE A O 1
ATOM 1582 N N . ASP A 1 182 ? 8.455 -5.992 21.076 1.00 12.92 182 ASP A N 1
ATOM 1583 C CA . ASP A 1 182 ? 8.683 -5.668 22.487 1.00 14.22 182 ASP A CA 1
ATOM 1584 C C . ASP A 1 182 ? 9.598 -4.452 22.634 1.00 13.87 182 ASP A C 1
ATOM 1585 O O . ASP A 1 182 ? 9.319 -3.557 23.427 1.00 15.03 182 ASP A O 1
ATOM 1590 N N . LYS A 1 183 ? 10.688 -4.449 21.878 1.00 14.21 183 LYS A N 1
ATOM 1591 C CA A LYS A 1 183 ? 11.621 -3.321 21.955 0.50 13.08 183 LYS A CA 1
ATOM 1592 C CA B LYS A 1 183 ? 11.625 -3.324 21.946 0.50 13.19 183 LYS A CA 1
ATOM 1593 C C . LYS A 1 183 ? 11.004 -2.031 21.489 1.00 14.51 183 LYS A C 1
ATOM 1594 O O . LYS A 1 183 ? 11.160 -0.998 22.140 1.00 13.82 183 LYS A O 1
ATOM 1605 N N . PHE A 1 184 ? 10.280 -2.069 20.351 1.00 12.40 184 PHE A N 1
ATOM 1606 C CA . PHE A 1 184 ? 9.574 -0.843 19.888 1.00 12.33 184 PHE A CA 1
ATOM 1607 C C . PHE A 1 184 ? 8.679 -0.325 20.978 1.00 12.49 184 PHE A C 1
ATOM 1608 O O . PHE A 1 184 ? 8.660 0.834 21.357 1.00 14.40 184 PHE A O 1
ATOM 1616 N N . ILE A 1 185 ? 7.839 -1.207 21.573 1.00 13.69 185 ILE A N 1
ATOM 1617 C CA . ILE A 1 185 ? 6.959 -0.731 22.654 1.00 14.26 185 ILE A CA 1
ATOM 1618 C C . ILE A 1 185 ? 7.767 -0.164 23.804 1.00 16.95 185 ILE A C 1
ATOM 1619 O O . ILE A 1 185 ? 7.436 0.923 24.319 1.00 17.84 185 ILE A O 1
ATOM 1624 N N . GLU A 1 186 ? 8.843 -0.817 24.233 1.00 14.53 186 GLU A N 1
ATOM 1625 C CA A GLU A 1 186 ? 9.678 -0.346 25.357 0.50 17.59 186 GLU A CA 1
ATOM 1626 C CA B GLU A 1 186 ? 9.721 -0.363 25.316 0.50 16.64 186 GLU A CA 1
ATOM 1627 C C . GLU A 1 186 ? 10.328 0.996 25.041 1.00 16.02 186 GLU A C 1
ATOM 1628 O O . GLU A 1 186 ? 10.772 1.700 25.928 1.00 18.81 186 GLU A O 1
ATOM 1639 N N . ASN A 1 187 ? 10.353 1.401 23.764 1.00 17.07 187 ASN A N 1
ATOM 1640 C CA . ASN A 1 187 ? 10.918 2.699 23.408 1.00 17.26 187 ASN A CA 1
ATOM 1641 C C . ASN A 1 187 ? 9.851 3.781 23.571 1.00 18.36 187 ASN A C 1
ATOM 1642 O O . ASN A 1 187 ? 10.159 4.945 23.263 1.00 20.12 187 ASN A O 1
ATOM 1647 N N . GLY A 1 188 ? 8.661 3.432 24.066 1.00 18.39 188 GLY A N 1
ATOM 1648 C CA . GLY A 1 188 ? 7.624 4.353 24.424 1.00 19.42 188 GLY A CA 1
ATOM 1649 C C . GLY A 1 188 ? 6.505 4.487 23.376 1.00 16.31 188 GLY A C 1
ATOM 1650 O O . GLY A 1 188 ? 5.979 5.592 23.176 1.00 16.59 188 GLY A O 1
ATOM 1651 N N . TYR A 1 189 ? 6.125 3.348 22.833 1.00 14.16 189 TYR A N 1
ATOM 1652 C CA . TYR A 1 189 ? 4.999 3.355 21.870 1.00 13.77 189 TYR A CA 1
ATOM 1653 C C . TYR A 1 189 ? 3.950 2.367 22.348 1.00 13.15 189 TYR A C 1
ATOM 1654 O O . TYR A 1 189 ? 4.287 1.423 23.081 1.00 17.00 189 TYR A O 1
ATOM 1663 N N . VAL A 1 190 ? 2.693 2.556 21.951 1.00 11.63 190 VAL A N 1
ATOM 1664 C CA . VAL A 1 190 ? 1.567 1.779 22.481 1.00 12.13 190 VAL A CA 1
ATOM 1665 C C . VAL A 1 190 ? 0.801 1.136 21.331 1.00 10.18 190 VAL A C 1
ATOM 1666 O O . VAL A 1 190 ? 0.432 1.826 20.382 1.00 10.57 190 VAL A O 1
ATOM 1670 N N . ASP A 1 191 ? 0.573 -0.173 21.444 1.00 11.14 191 ASP A N 1
ATOM 1671 C CA . ASP A 1 191 ? -0.297 -0.907 20.531 1.00 11.23 191 ASP A CA 1
ATOM 1672 C C . ASP A 1 191 ? -1.740 -0.504 20.824 1.00 11.76 191 ASP A C 1
ATOM 1673 O O . ASP A 1 191 ? -2.331 -0.979 21.804 1.00 13.78 191 ASP A O 1
ATOM 1678 N N . THR A 1 192 ? -2.296 0.400 20.001 1.00 11.82 192 THR A N 1
ATOM 1679 C CA . THR A 1 192 ? -3.574 0.988 20.430 1.00 11.40 192 THR A CA 1
ATOM 1680 C C . THR A 1 192 ? -4.688 -0.028 20.486 1.00 12.33 192 THR A C 1
ATOM 1681 O O . THR A 1 192 ? -5.605 0.143 21.327 1.00 12.35 192 THR A O 1
ATOM 1685 N N . PHE A 1 193 ? -4.698 -1.083 19.661 1.00 11.65 193 PHE A N 1
ATOM 1686 C CA . PHE A 1 193 ? -5.853 -2.013 19.736 1.00 13.14 193 PHE A CA 1
ATOM 1687 C C . PHE A 1 193 ? -5.954 -2.621 21.117 1.00 13.07 193 PHE A C 1
ATOM 1688 O O . PHE A 1 193 ? -7.033 -2.790 21.683 1.00 14.20 193 PHE A O 1
ATOM 1696 N N . ARG A 1 194 ? -4.778 -2.912 21.682 1.00 14.27 194 ARG A N 1
ATOM 1697 C CA . ARG A 1 194 ? -4.796 -3.546 22.999 1.00 14.54 194 ARG A CA 1
ATOM 1698 C C . ARG A 1 194 ? -5.020 -2.567 24.133 1.00 16.39 194 ARG A C 1
ATOM 1699 O O . ARG A 1 194 ? -5.143 -3.011 25.294 1.00 19.38 194 ARG A O 1
ATOM 1707 N N . MET A 1 195 ? -5.132 -1.279 23.851 1.00 16.79 195 MET A N 1
ATOM 1708 C CA . MET A 1 195 ? -5.615 -0.369 24.888 1.00 17.33 195 MET A CA 1
ATOM 1709 C C . MET A 1 195 ? -7.076 -0.623 25.190 1.00 19.99 195 MET A C 1
ATOM 1710 O O . MET A 1 195 ? -7.567 -0.333 26.306 1.00 23.50 195 MET A O 1
ATOM 1715 N N . PHE A 1 196 ? -7.841 -1.126 24.232 1.00 19.61 196 PHE A N 1
ATOM 1716 C CA . PHE A 1 196 ? -9.276 -1.231 24.363 1.00 22.78 196 PHE A CA 1
ATOM 1717 C C . PHE A 1 196 ? -9.786 -2.658 24.257 1.00 21.07 196 PHE A C 1
ATOM 1718 O O . PHE A 1 196 ? -10.922 -2.910 24.671 1.00 26.25 196 PHE A O 1
ATOM 1726 N N . ASN A 1 197 ? -8.980 -3.566 23.682 1.00 19.18 197 ASN A N 1
ATOM 1727 C CA . ASN A 1 197 ? -9.537 -4.911 23.428 1.00 19.84 197 ASN A CA 1
ATOM 1728 C C . ASN A 1 197 ? -8.512 -5.972 23.829 1.00 19.03 197 ASN A C 1
ATOM 1729 O O . ASN A 1 197 ? -7.410 -6.015 23.229 1.00 19.18 197 ASN A O 1
ATOM 1734 N N . SER A 1 198 ? -8.886 -6.789 24.811 1.00 20.03 198 SER A N 1
ATOM 1735 C CA . SER A 1 198 ? -7.972 -7.813 25.300 1.00 21.79 198 SER A CA 1
ATOM 1736 C C . SER A 1 198 ? -8.425 -9.200 24.833 1.00 20.80 198 SER A C 1
ATOM 1737 O O . SER A 1 198 ? -7.955 -10.204 25.353 1.00 26.62 198 SER A O 1
ATOM 1740 N N . ASP A 1 199 ? -9.349 -9.274 23.878 1.00 19.11 199 ASP A N 1
ATOM 1741 C CA . ASP A 1 199 ? -9.946 -10.550 23.484 1.00 21.38 199 ASP A CA 1
ATOM 1742 C C . ASP A 1 199 ? -9.103 -11.373 22.513 1.00 18.25 199 ASP A C 1
ATOM 1743 O O . ASP A 1 199 ? -8.286 -10.819 21.781 1.00 17.19 199 ASP A O 1
ATOM 1748 N N . PRO A 1 200 ? -9.370 -12.670 22.518 1.00 18.41 200 PRO A N 1
ATOM 1749 C CA . PRO A 1 200 ? -8.746 -13.555 21.503 1.00 19.65 200 PRO A CA 1
ATOM 1750 C C . PRO A 1 200 ? -9.516 -13.454 20.220 1.00 17.47 200 PRO A C 1
ATOM 1751 O O . PRO A 1 200 ? -10.596 -12.876 20.190 1.00 18.97 200 PRO A O 1
ATOM 1755 N N . GLY A 1 201 ? -8.940 -14.039 19.175 1.00 15.16 201 GLY A N 1
ATOM 1756 C CA . GLY A 1 201 ? -9.581 -14.121 17.883 1.00 15.42 201 GLY A CA 1
ATOM 1757 C C . GLY A 1 201 ? -9.661 -12.851 17.094 1.00 12.76 201 GLY A C 1
ATOM 1758 O O . GLY A 1 201 ? -10.432 -12.775 16.133 1.00 14.12 201 GLY A O 1
ATOM 1759 N N . GLN A 1 202 ? -8.823 -11.877 17.486 1.00 12.74 202 GLN A N 1
ATOM 1760 C CA . GLN A 1 202 ? -8.804 -10.571 16.833 1.00 11.38 202 GLN A CA 1
ATOM 1761 C C . GLN A 1 202 ? -7.668 -10.566 15.848 1.00 11.19 202 GLN A C 1
ATOM 1762 O O . GLN A 1 202 ? -6.498 -10.389 16.207 1.00 13.08 202 GLN A O 1
ATOM 1768 N N . TYR A 1 203 ? -8.023 -10.801 14.580 1.00 11.21 203 TYR A N 1
ATOM 1769 C CA . TYR A 1 203 ? -7.026 -10.952 13.517 1.00 10.95 203 TYR A CA 1
ATOM 1770 C C . TYR A 1 203 ? -7.286 -9.970 12.404 1.00 9.13 203 TYR A C 1
ATOM 1771 O O . TYR A 1 203 ? -8.399 -9.446 12.257 1.00 11.06 203 TYR A O 1
ATOM 1780 N N . THR A 1 204 ? -6.263 -9.762 11.565 1.00 8.82 204 THR A N 1
ATOM 1781 C CA . THR A 1 204 ? -6.413 -8.851 10.433 1.00 9.50 204 THR A CA 1
ATOM 1782 C C . THR A 1 204 ? -5.942 -9.481 9.120 1.00 8.40 204 THR A C 1
ATOM 1783 O O . THR A 1 204 ? -6.067 -8.807 8.080 1.00 8.87 204 THR A O 1
ATOM 1787 N N . TRP A 1 205 ? -5.461 -10.745 9.144 1.00 9.26 205 TRP A N 1
ATOM 1788 C CA . TRP A 1 205 ? -5.020 -11.411 7.938 1.00 9.11 205 TRP A CA 1
ATOM 1789 C C . TRP A 1 205 ? -5.417 -12.870 8.036 1.00 9.69 205 TRP A C 1
ATOM 1790 O O . TRP A 1 205 ? -5.296 -13.472 9.091 1.00 10.32 205 TRP A O 1
ATOM 1801 N N . TRP A 1 206 ? -5.874 -13.425 6.911 1.00 9.65 206 TRP A N 1
ATOM 1802 C CA . TRP A 1 206 ? -6.179 -14.835 6.800 1.00 10.08 206 TRP A CA 1
ATOM 1803 C C . TRP A 1 206 ? -5.632 -15.303 5.455 1.00 10.10 206 TRP A C 1
ATOM 1804 O O . TRP A 1 206 ? -5.926 -14.657 4.426 1.00 10.93 206 TRP A O 1
ATOM 1815 N N . SER A 1 207 ? -4.904 -16.419 5.415 1.00 10.84 207 SER A N 1
ATOM 1816 C CA . SER A 1 207 ? -4.444 -16.945 4.148 1.00 11.18 207 SER A CA 1
ATOM 1817 C C . SER A 1 207 ? -5.586 -17.101 3.142 1.00 10.79 207 SER A C 1
ATOM 1818 O O . SER A 1 207 ? -6.664 -17.569 3.565 1.00 10.95 207 SER A O 1
ATOM 1821 N N . TYR A 1 208 ? -5.349 -16.717 1.892 1.00 10.83 208 TYR A N 1
ATOM 1822 C CA A TYR A 1 208 ? -6.342 -16.812 0.819 0.50 11.94 208 TYR A CA 1
ATOM 1823 C CA B TYR A 1 208 ? -6.469 -16.829 0.924 0.50 11.78 208 TYR A CA 1
ATOM 1824 C C . TYR A 1 208 ? -6.520 -18.264 0.425 1.00 10.49 208 TYR A C 1
ATOM 1825 O O . TYR A 1 208 ? -6.093 -18.611 -0.684 1.00 11.89 208 TYR A O 1
ATOM 1842 N N . ARG A 1 209 ? -7.096 -19.103 1.285 0.99 10.43 209 ARG A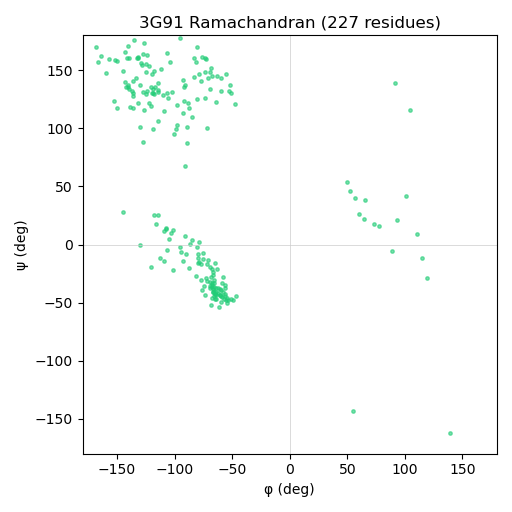 N 1
ATOM 1843 C CA . ARG A 1 209 ? -7.244 -20.529 1.068 0.99 9.98 209 ARG A CA 1
ATOM 1844 C C . ARG A 1 209 ? -8.634 -20.928 1.621 0.99 9.73 209 ARG A C 1
ATOM 1845 O O . ARG A 1 209 ? -9.164 -20.213 2.481 0.99 10.98 209 ARG A O 1
ATOM 1853 N N . THR A 1 210 ? -9.109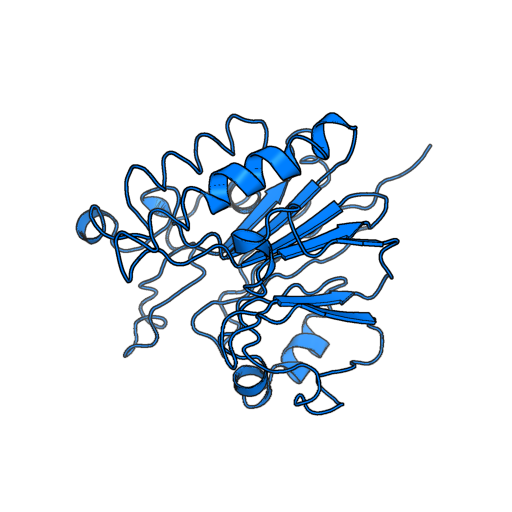 -22.079 1.167 1.00 10.71 210 THR A N 1
ATOM 1854 C CA . THR A 1 210 ? -10.473 -22.497 1.459 1.00 11.07 210 THR A CA 1
ATOM 1855 C C . THR A 1 210 ? -10.863 -22.348 2.925 1.00 12.64 210 THR A C 1
ATOM 1856 O O . THR A 1 210 ? -10.257 -22.943 3.851 1.00 13.89 210 THR A O 1
ATOM 1860 N N . ARG A 1 211 ? -11.896 -21.571 3.183 1.00 14.01 211 ARG A N 1
ATOM 1861 C CA A ARG A 1 211 ? -12.546 -21.283 4.452 0.50 15.23 211 ARG A CA 1
ATOM 1862 C CA B ARG A 1 211 ? -12.539 -21.358 4.474 0.50 14.92 211 ARG A CA 1
ATOM 1863 C C . ARG A 1 211 ? -11.627 -20.830 5.585 1.00 13.62 211 ARG A C 1
ATOM 1864 O O . ARG A 1 211 ? -12.065 -20.819 6.747 1.00 15.21 211 ARG A O 1
ATOM 1879 N N . ALA A 1 212 ? -10.410 -20.362 5.318 1.00 11.41 212 ALA A N 1
ATOM 1880 C CA . ALA A 1 212 ? -9.562 -19.897 6.430 1.00 11.38 212 ALA A CA 1
ATOM 1881 C C . ALA A 1 212 ? -10.197 -18.695 7.104 1.00 10.92 212 ALA A C 1
ATOM 1882 O O . ALA A 1 212 ? -10.304 -18.655 8.321 1.00 13.55 212 ALA A O 1
ATOM 1884 N N . ARG A 1 213 ? -10.643 -17.736 6.306 1.00 11.02 213 ARG A N 1
ATOM 1885 C CA . ARG A 1 213 ? -11.295 -16.572 6.933 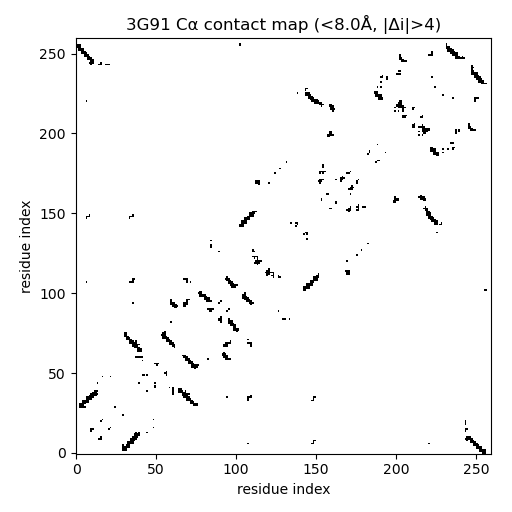1.00 12.03 213 ARG A CA 1
ATOM 1886 C C . ARG A 1 213 ? -12.585 -16.934 7.632 1.00 12.96 213 ARG A C 1
ATOM 1887 O O . ARG A 1 213 ? -12.873 -16.472 8.764 1.00 14.87 213 ARG A O 1
ATOM 1895 N N . GLU A 1 214 ? -13.417 -17.777 6.998 1.00 12.97 214 GLU A N 1
ATOM 1896 C CA A GLU A 1 214 ? -14.668 -18.204 7.598 0.80 15.57 214 GLU A CA 1
ATOM 1897 C CA B GLU A 1 214 ? -14.675 -18.207 7.592 0.20 16.02 214 GLU A CA 1
ATOM 1898 C C . GLU A 1 214 ? -14.473 -18.869 8.948 1.00 16.98 214 GLU A C 1
ATOM 1899 O O . GLU A 1 214 ? -15.272 -18.698 9.875 1.00 17.69 214 GLU A O 1
ATOM 1910 N N . ARG A 1 215 ? -13.401 -19.642 9.088 1.00 14.14 215 ARG A N 1
ATOM 1911 C CA . ARG A 1 215 ? -13.041 -20.334 10.303 1.00 15.08 215 ARG A CA 1
ATOM 1912 C C . ARG A 1 215 ? -12.207 -19.486 11.259 1.00 14.21 215 ARG A C 1
ATOM 1913 O O . ARG A 1 215 ? -11.803 -19.938 12.325 1.00 16.10 215 ARG A O 1
ATOM 1921 N N . ASN A 1 216 ? -11.948 -18.231 10.832 1.00 13.06 216 ASN A N 1
ATOM 1922 C CA . ASN A 1 216 ? -11.176 -17.274 11.588 1.00 12.76 216 ASN A CA 1
ATOM 1923 C C . ASN A 1 216 ? -9.775 -17.815 11.939 1.00 11.03 216 ASN A C 1
ATOM 1924 O O . ASN A 1 216 ? -9.249 -17.537 13.010 1.00 13.24 216 ASN A O 1
ATOM 1929 N N . VAL A 1 217 ? -9.168 -18.513 10.988 1.00 12.22 217 VAL A N 1
ATOM 1930 C CA . VAL A 1 217 ? -7.787 -18.958 11.178 1.00 13.30 217 VAL A CA 1
ATOM 1931 C C . VAL A 1 217 ? -6.867 -17.844 10.653 1.00 13.06 217 VAL A C 1
ATOM 1932 O O . VAL A 1 217 ? -6.476 -17.791 9.469 1.00 14.43 217 VAL A O 1
ATOM 1936 N N . GLY A 1 218 ? -6.575 -16.895 11.566 1.00 12.10 218 GLY A N 1
ATOM 1937 C CA . GLY A 1 218 ? -5.963 -15.621 11.166 1.00 11.40 218 GLY A CA 1
ATOM 1938 C C . GLY A 1 218 ? -4.834 -15.220 12.063 1.00 10.53 218 GLY A C 1
ATOM 1939 O O . GLY A 1 218 ? -4.458 -15.886 13.043 1.00 12.16 218 GLY A O 1
ATOM 1940 N N . TRP A 1 219 ? -4.200 -14.103 11.683 1.00 10.70 219 TRP A N 1
ATOM 1941 C CA . TRP A 1 219 ? -3.095 -13.471 12.383 1.00 9.32 219 TRP A CA 1
ATOM 1942 C C . TRP A 1 219 ? -3.355 -11.960 12.496 1.00 8.79 219 TRP A C 1
ATOM 1943 O O . TRP A 1 219 ? -3.925 -11.381 11.550 1.00 9.68 219 TRP A O 1
ATOM 1954 N N . ARG A 1 220 ? -2.963 -11.362 13.619 1.00 9.19 220 ARG A N 1
ATOM 1955 C CA . ARG A 1 220 ? -3.008 -9.882 13.725 1.00 10.71 220 ARG A CA 1
ATOM 1956 C C . ARG A 1 220 ? -1.686 -9.351 13.236 1.00 9.54 220 ARG A C 1
ATOM 1957 O O . ARG A 1 220 ? -0.696 -9.361 13.985 1.00 10.47 220 ARG A O 1
ATOM 1965 N N . LEU A 1 221 ? -1.650 -8.861 12.000 1.00 8.38 221 LEU A N 1
ATOM 1966 C CA . LEU A 1 221 ? -0.436 -8.346 11.363 1.00 8.42 221 LEU A CA 1
ATOM 1967 C C . LEU A 1 221 ? -0.432 -6.842 11.193 1.00 7.55 221 LEU A C 1
ATOM 1968 O O . LEU A 1 221 ? 0.633 -6.277 10.894 1.00 8.06 221 LEU A O 1
ATOM 1973 N N . ASP A 1 222 ? -1.602 -6.244 11.351 1.00 7.79 222 ASP A N 1
ATOM 1974 C CA . ASP A 1 222 ? -1.833 -4.846 11.012 1.00 7.43 222 ASP A CA 1
ATOM 1975 C C . ASP A 1 222 ? -2.134 -4.113 12.320 1.00 7.98 222 ASP A C 1
ATOM 1976 O O . ASP A 1 222 ? -2.943 -4.631 13.106 1.00 8.80 222 ASP A O 1
ATOM 1981 N N . TYR A 1 223 ? -1.463 -2.985 12.533 1.00 8.23 223 TYR A N 1
ATOM 1982 C CA . TYR A 1 223 ? -1.537 -2.265 13.818 1.00 8.69 223 TYR A CA 1
ATOM 1983 C C . TYR A 1 223 ? -1.608 -0.777 13.630 1.00 7.81 223 TYR A C 1
ATOM 1984 O O . TYR A 1 223 ? -1.203 -0.208 12.591 1.00 8.37 223 TYR A O 1
ATOM 1993 N N . PHE A 1 224 ? -2.086 -0.110 14.681 1.00 8.38 224 PHE A N 1
ATOM 1994 C CA . PHE A 1 224 ? -1.952 1.326 14.880 1.00 7.96 224 PHE A CA 1
ATOM 1995 C C . PHE A 1 224 ? -1.192 1.521 16.189 1.00 7.76 224 PHE A C 1
ATOM 1996 O O . PHE A 1 224 ? -1.679 1.120 17.261 1.00 10.07 224 PHE A O 1
ATOM 2004 N N . PHE A 1 225 ? -0.042 2.146 16.133 1.00 8.23 225 PHE A N 1
ATOM 2005 C CA . PHE A 1 225 ? 0.735 2.513 17.313 1.00 9.41 225 PHE A CA 1
ATOM 2006 C C . PHE A 1 225 ? 0.741 4.038 17.469 1.00 8.00 225 PHE A C 1
ATOM 2007 O O . PHE A 1 225 ? 0.697 4.750 16.458 1.00 9.28 225 PHE A O 1
ATOM 2015 N N . VAL A 1 226 ? 0.860 4.522 18.694 1.00 9.31 226 VAL A N 1
ATOM 2016 C CA . VAL A 1 226 ? 1.148 5.950 18.920 1.00 10.19 226 VAL A CA 1
ATOM 2017 C C . VAL A 1 226 ? 2.281 6.044 19.939 1.00 10.80 226 VAL A C 1
ATOM 2018 O O . VAL A 1 226 ? 2.457 5.123 20.759 1.00 11.88 226 VAL A O 1
ATOM 2022 N N . ASN A 1 227 ? 2.936 7.198 19.964 1.00 10.95 227 ASN A N 1
ATOM 2023 C CA . ASN A 1 227 ? 3.842 7.409 21.105 1.00 11.38 227 ASN A CA 1
ATOM 2024 C C . ASN A 1 227 ? 3.017 7.576 22.376 1.00 11.51 227 ASN A C 1
ATOM 2025 O O . ASN A 1 227 ? 1.890 8.103 22.378 1.00 12.10 227 ASN A O 1
ATOM 2030 N N . GLU A 1 228 ? 3.613 7.127 23.493 1.00 13.38 228 GLU A N 1
ATOM 2031 C CA A GLU A 1 228 ? 2.949 7.116 24.791 0.50 16.32 228 GLU A CA 1
ATOM 2032 C CA B GLU A 1 228 ? 2.751 7.051 24.691 0.50 16.58 228 GLU A CA 1
ATOM 2033 C C . GLU A 1 228 ? 2.284 8.412 25.191 1.00 15.89 228 GLU A C 1
ATOM 2034 O O . GLU A 1 228 ? 1.173 8.474 25.769 1.00 16.31 228 GLU A O 1
ATOM 2045 N N . GLU A 1 229 ? 3.028 9.482 24.943 1.00 15.22 229 GLU A N 1
ATOM 2046 C CA . GLU A 1 229 ? 2.535 10.801 25.365 1.00 15.51 229 GLU A CA 1
ATOM 2047 C C . GLU A 1 229 ? 1.261 11.199 24.670 1.00 14.29 229 GLU A C 1
ATOM 2048 O O . GLU A 1 229 ? 0.498 12.063 25.159 1.00 19.95 229 GLU A O 1
ATOM 2054 N N . PHE A 1 230 ? 0.953 10.603 23.502 1.00 13.60 230 PHE A N 1
ATOM 2055 C CA . PHE A 1 230 ? -0.231 10.902 22.715 1.00 12.74 230 PHE A CA 1
ATOM 2056 C C . PHE A 1 230 ? -1.406 9.963 22.972 1.00 12.84 230 PHE A C 1
ATOM 2057 O O . PHE A 1 230 ? -2.486 10.178 22.410 1.00 14.83 230 PHE A O 1
ATOM 2065 N N . LYS A 1 231 ? -1.287 8.936 23.832 1.00 12.95 231 LYS A N 1
ATOM 2066 C CA . LYS A 1 231 ? -2.309 7.921 23.902 1.00 14.06 231 LYS A CA 1
ATOM 2067 C C . LYS A 1 231 ? -3.638 8.416 24.422 1.00 14.88 231 LYS A C 1
ATOM 2068 O O . LYS A 1 231 ? -4.668 7.845 24.098 1.00 15.02 231 LYS A O 1
ATOM 2074 N N . GLY A 1 232 ? -3.690 9.511 25.192 1.00 16.04 232 GLY A N 1
ATOM 2075 C CA . GLY A 1 232 ? -4.937 10.025 25.747 1.00 17.94 232 GLY A CA 1
ATOM 2076 C C . GLY A 1 232 ? -5.776 10.630 24.628 1.00 16.13 232 GLY A C 1
ATOM 2077 O O . GLY A 1 232 ? -6.960 10.851 24.872 1.00 20.46 232 GLY A O 1
ATOM 2078 N N . LYS A 1 233 ? -5.157 10.844 23.437 1.00 15.21 233 LYS A N 1
ATOM 2079 C CA . LYS A 1 233 ? -5.956 11.356 22.318 1.00 15.22 233 LYS A CA 1
ATOM 2080 C C . LYS A 1 233 ? -6.570 10.223 21.494 1.00 13.50 233 LYS A C 1
ATOM 2081 O O . LYS A 1 233 ? -7.415 10.482 20.623 1.00 15.55 233 LYS A O 1
ATOM 2087 N N . VAL A 1 234 ? -6.200 8.977 21.767 1.00 12.91 234 VAL A N 1
ATOM 2088 C CA A VAL A 1 234 ? -6.796 7.840 21.064 0.10 14.04 234 VAL A CA 1
ATOM 2089 C CA B VAL A 1 234 ? -6.819 7.859 21.049 0.90 14.27 234 VAL A CA 1
ATOM 2090 C C . VAL A 1 234 ? -8.155 7.490 21.659 1.00 13.78 234 VAL A C 1
ATOM 2091 O O . VAL A 1 234 ? -8.251 7.132 22.821 1.00 17.92 234 VAL A O 1
ATOM 2098 N N . LYS A 1 235 ? -9.210 7.610 20.860 1.00 14.09 235 LYS A N 1
ATOM 2099 C CA . LYS A 1 235 ? -10.537 7.372 21.414 1.00 15.13 235 LYS A CA 1
ATOM 2100 C C . LYS A 1 235 ? -11.106 6.010 21.067 1.00 16.51 235 LYS A C 1
ATOM 2101 O O . LYS A 1 235 ? -12.018 5.516 21.728 1.00 21.14 235 LYS A O 1
ATOM 2107 N N . ARG A 1 236 ? -10.627 5.372 19.990 1.00 15.19 236 ARG A N 1
ATOM 2108 C CA . ARG A 1 236 ? -11.106 4.076 19.561 1.00 15.76 236 ARG A CA 1
ATOM 2109 C C . ARG A 1 236 ? -10.004 3.463 18.660 1.00 14.33 236 ARG A C 1
ATOM 2110 O O . ARG A 1 236 ? -9.311 4.194 17.945 1.00 13.10 236 ARG A O 1
ATOM 2118 N N . SER A 1 237 ? -9.901 2.145 18.724 1.00 12.98 237 SER A N 1
ATOM 2119 C CA . SER A 1 237 ? -8.987 1.402 17.841 1.00 12.54 237 SER A CA 1
ATOM 2120 C C . SER A 1 237 ? -9.605 0.043 17.610 1.00 12.10 237 SER A C 1
ATOM 2121 O O . SER A 1 237 ? -9.834 -0.634 18.597 1.00 15.84 237 SER A O 1
ATOM 2124 N N . TRP A 1 238 ? -9.942 -0.257 16.353 1.00 11.54 238 TRP A N 1
ATOM 2125 C CA . TRP A 1 238 ? -10.830 -1.387 16.089 1.00 11.67 238 TRP A CA 1
ATOM 2126 C C . TRP A 1 238 ? -10.420 -2.106 14.809 1.00 11.31 238 TRP A C 1
ATOM 2127 O O . TRP A 1 238 ? -9.662 -1.588 14.005 1.00 12.42 238 TRP A O 1
ATOM 2138 N N . ILE A 1 239 ? -10.962 -3.292 14.655 1.00 12.03 239 ILE A N 1
ATOM 2139 C CA . ILE A 1 239 ? -10.737 -4.087 13.444 1.00 10.76 239 ILE A CA 1
ATOM 2140 C C . ILE A 1 239 ? -12.030 -4.161 12.619 1.00 11.53 239 ILE A C 1
ATOM 2141 O O . ILE A 1 239 ? -13.103 -4.521 13.137 1.00 13.43 239 ILE A O 1
ATOM 2146 N N . LEU A 1 240 ? -11.967 -3.839 11.335 1.00 11.31 240 LEU A N 1
ATOM 2147 C CA . LEU A 1 240 ? -13.133 -3.881 10.458 1.00 12.24 240 LEU A CA 1
ATOM 2148 C C . LEU A 1 240 ? -13.222 -5.263 9.804 1.00 12.14 240 LEU A C 1
ATOM 2149 O O . LEU A 1 240 ? -13.044 -5.458 8.612 1.00 12.92 240 LEU A O 1
ATOM 2154 N N . SER A 1 241 ? -13.498 -6.268 10.664 1.00 13.26 241 SER A N 1
ATOM 2155 C CA . SER A 1 241 ? -13.322 -7.663 10.265 1.00 13.78 241 SER A CA 1
ATOM 2156 C C . SER A 1 241 ? -14.335 -8.114 9.225 1.00 15.57 241 SER A C 1
ATOM 2157 O O . SER A 1 241 ? -14.094 -9.140 8.555 1.00 19.51 241 SER A O 1
ATOM 2160 N N . ASP A 1 242 ? -15.433 -7.411 9.095 1.00 16.71 242 ASP A N 1
ATOM 2161 C CA A ASP A 1 242 ? -16.458 -7.793 8.111 0.50 21.03 242 ASP A CA 1
ATOM 2162 C CA B ASP A 1 242 ? -16.510 -7.657 8.143 0.50 20.78 242 ASP A CA 1
ATOM 2163 C C . ASP A 1 242 ? -16.178 -7.275 6.716 1.00 17.03 242 ASP A C 1
ATOM 2164 O O . ASP A 1 242 ? -16.900 -7.624 5.775 1.00 19.38 242 ASP A O 1
ATOM 2173 N N . VAL A 1 243 ? -15.137 -6.458 6.539 1.00 14.63 243 VAL A N 1
ATOM 2174 C CA . VAL A 1 243 ? -14.901 -5.838 5.232 1.00 13.63 243 VAL A CA 1
ATOM 2175 C C . VAL A 1 243 ? -14.063 -6.775 4.380 1.00 12.16 243 VAL A C 1
ATOM 2176 O O . VAL A 1 243 ? -12.914 -7.081 4.724 1.00 13.52 243 VAL A O 1
ATOM 2180 N N . MET A 1 244 ? -14.620 -7.228 3.271 1.00 12.27 244 MET A N 1
ATOM 2181 C CA . MET A 1 244 ? -14.010 -8.250 2.410 1.00 13.22 244 MET A CA 1
ATOM 2182 C C . MET A 1 244 ? -13.254 -7.604 1.277 1.00 12.81 244 MET A C 1
ATOM 2183 O O . MET A 1 244 ? -13.207 -6.389 1.094 1.00 14.07 244 MET A O 1
ATOM 2188 N N . GLY A 1 245 ? -12.617 -8.464 0.445 1.00 13.54 245 GLY A N 1
ATOM 2189 C CA . GLY A 1 245 ? -11.976 -7.962 -0.761 1.00 14.43 245 GLY A CA 1
ATOM 2190 C C . GLY A 1 245 ? -10.460 -8.116 -0.793 1.00 13.29 245 GLY A C 1
ATOM 2191 O O . GLY A 1 245 ? -9.895 -7.910 -1.870 1.00 15.30 245 GLY A O 1
ATOM 2192 N N . SER A 1 246 ? -9.869 -8.451 0.353 1.00 10.31 246 SER A N 1
ATOM 2193 C CA . SER A 1 246 ? -8.411 -8.659 0.453 1.00 10.13 246 SER A CA 1
ATOM 2194 C C . SER A 1 246 ? -8.161 -9.832 1.362 1.00 9.30 246 SER A C 1
ATOM 2195 O O . SER A 1 246 ? -9.092 -10.299 2.021 1.00 11.62 246 SER A O 1
ATOM 2198 N N . ASP A 1 247 ? -6.909 -10.289 1.435 1.00 8.68 247 ASP A N 1
ATOM 2199 C CA . ASP A 1 247 ? -6.546 -11.256 2.493 1.00 9.09 247 ASP A CA 1
ATOM 2200 C C . ASP A 1 247 ? -6.341 -10.558 3.827 1.00 7.86 247 ASP A C 1
ATOM 2201 O O . ASP A 1 247 ? -6.324 -11.284 4.860 1.00 9.60 247 ASP A O 1
ATOM 2206 N N . HIS A 1 248 ? -6.197 -9.249 3.860 1.00 8.14 248 HIS A N 1
ATOM 2207 C CA . HIS A 1 248 ? -6.250 -8.498 5.117 1.00 8.32 248 HIS A CA 1
ATOM 2208 C C . HIS A 1 248 ? -7.595 -7.780 5.215 1.00 7.64 248 HIS A C 1
ATOM 2209 O O . HIS A 1 248 ? -8.196 -7.493 4.194 1.00 8.90 248 HIS A O 1
ATOM 2216 N N . CYS A 1 249 ? -8.011 -7.442 6.443 1.00 8.56 249 CYS A N 1
ATOM 2217 C CA . CYS A 1 249 ? -9.133 -6.534 6.589 1.00 9.63 249 CYS A CA 1
ATOM 2218 C C . CYS A 1 249 ? -8.604 -5.159 7.056 1.00 8.90 249 CYS A C 1
ATOM 2219 O O . CYS A 1 249 ? -7.457 -5.067 7.514 1.00 9.19 249 CYS A O 1
ATOM 2222 N N . PRO A 1 250 ? -9.401 -4.116 6.962 1.00 9.26 250 PRO A N 1
ATOM 2223 C CA . PRO A 1 250 ? -8.979 -2.809 7.418 1.00 9.14 250 PRO A CA 1
ATOM 2224 C C . PRO A 1 250 ? -8.949 -2.765 8.955 1.00 9.67 250 PRO A C 1
ATOM 2225 O O . PRO A 1 250 ? -9.680 -3.543 9.633 1.00 10.19 250 PRO A O 1
ATOM 2229 N N . ILE A 1 251 ? -8.204 -1.810 9.480 1.00 9.02 251 ILE A N 1
ATOM 2230 C CA . ILE A 1 251 ? -8.260 -1.472 10.907 1.00 9.28 251 ILE A CA 1
ATOM 2231 C C . ILE A 1 251 ? -8.459 0.034 11.019 1.00 8.88 251 ILE A C 1
ATOM 2232 O O . ILE A 1 251 ? -8.144 0.806 10.085 1.00 9.06 251 ILE A O 1
ATOM 2237 N N . GLY A 1 252 ? -9.013 0.466 12.153 1.00 9.59 252 GLY A N 1
ATOM 2238 C CA . GLY A 1 252 ? -9.385 1.864 12.344 1.00 10.27 252 GLY A CA 1
ATOM 2239 C C . GLY A 1 252 ? -8.840 2.463 13.618 1.00 9.56 252 GLY A C 1
ATOM 2240 O O . GLY A 1 252 ? -8.667 1.749 14.619 1.00 10.59 252 GLY A O 1
ATOM 2241 N N . LEU A 1 253 ? -8.697 3.781 13.564 1.00 10.12 253 LEU A N 1
ATOM 2242 C CA . LEU A 1 253 ? -8.302 4.557 14.746 1.00 10.39 253 LEU A CA 1
ATOM 2243 C C . LEU A 1 253 ? -9.108 5.835 14.731 1.00 10.93 253 LEU A C 1
ATOM 2244 O O . LEU A 1 253 ? -9.253 6.446 13.671 1.00 11.74 253 LEU A O 1
ATOM 2249 N N . GLU A 1 254 ? -9.631 6.258 15.898 1.00 11.67 254 GLU A N 1
ATOM 2250 C CA A GLU A 1 254 ? -10.169 7.610 15.996 0.50 12.18 254 GLU A CA 1
ATOM 2251 C CA B GLU A 1 254 ? -10.229 7.569 16.077 0.50 12.84 254 GLU A CA 1
ATOM 2252 C C . GLU A 1 254 ? -9.277 8.367 16.967 1.00 12.41 254 GLU A C 1
ATOM 2253 O O . GLU A 1 254 ? -9.019 7.924 18.085 1.00 14.61 254 GLU A O 1
ATOM 2264 N N . ILE A 1 255 ? -8.775 9.494 16.468 1.00 13.56 255 ILE A N 1
ATOM 2265 C CA A ILE A 1 255 ? -7.853 10.314 17.243 0.50 14.84 255 ILE A CA 1
ATOM 2266 C CA B ILE A 1 255 ? -7.817 10.324 17.193 0.50 13.77 255 ILE A CA 1
ATOM 2267 C C . ILE A 1 255 ? -8.475 11.682 17.401 1.00 16.55 255 ILE A C 1
ATOM 2268 O O . ILE A 1 255 ? -8.991 12.293 16.446 1.00 16.69 255 ILE A O 1
ATOM 2277 N N . GLU A 1 256 ? -8.437 12.148 18.652 1.00 15.98 256 GLU A N 1
ATOM 2278 C CA . GLU A 1 256 ? -8.986 13.487 18.911 1.00 14.39 256 GLU A CA 1
ATOM 2279 C C . GLU A 1 256 ? -8.025 14.574 18.463 1.00 15.35 256 GLU A C 1
ATOM 2280 O O . GLU A 1 256 ? -6.760 14.495 18.612 1.00 17.14 256 GLU A O 1
ATOM 2286 N N . LEU A 1 257 ? -8.589 15.608 17.891 1.00 14.98 257 LEU A N 1
ATOM 2287 C CA . LEU A 1 257 ? -7.767 16.725 17.456 1.00 16.44 257 LEU A CA 1
ATOM 2288 C C . LEU A 1 257 ? -7.187 17.438 18.646 1.00 18.20 257 LEU A C 1
ATOM 2289 O O . LEU A 1 257 ? -7.853 17.593 19.672 1.00 19.32 257 LEU A O 1
ATOM 2294 N N . LEU A 1 258 ? -5.974 17.955 18.559 1.00 21.19 258 LEU A N 1
ATOM 2295 C CA . LEU A 1 258 ? -5.443 18.854 19.585 1.00 20.48 258 LEU A CA 1
ATOM 2296 C C . LEU A 1 258 ? -6.292 20.115 19.756 1.00 19.22 258 LEU A C 1
ATOM 2297 O O . LEU A 1 258 ? -6.836 20.639 18.781 1.00 26.69 258 LEU A O 1
ATOM 2302 N N . GLU A 1 259 ? -6.405 20.550 20.993 1.00 19.86 259 GLU A N 1
ATOM 2303 C CA . GLU A 1 259 ? -7.246 21.653 21.452 1.00 19.86 259 GLU A CA 1
ATOM 2304 C C . GLU A 1 259 ? -6.334 22.698 22.049 1.00 18.98 259 GLU A C 1
ATOM 2305 O O . GLU A 1 259 ? -5.919 22.540 23.203 1.00 26.16 259 GLU A O 1
ATOM 2311 N N . HIS A 1 260 ? -6.047 23.731 21.230 1.00 20.74 260 HIS A N 1
ATOM 2312 C CA . HIS A 1 260 ? -5.051 24.702 21.714 1.00 22.34 260 HIS A CA 1
ATOM 2313 C C . HIS A 1 260 ? -5.719 25.722 22.621 1.00 20.28 260 HIS A C 1
ATOM 2314 O O . HIS A 1 260 ? -6.903 26.068 22.437 1.00 19.51 260 HIS A O 1
ATOM 2321 N N A HIS A 1 261 ? -4.969 26.180 23.620 0.57 22.16 261 HIS A N 1
ATOM 2322 N N B HIS A 1 261 ? -4.982 26.247 23.603 0.43 20.54 261 HIS A N 1
ATOM 2323 C CA A HIS A 1 261 ? -5.485 27.073 24.653 0.57 19.52 261 HIS A CA 1
ATOM 2324 C CA B HIS A 1 261 ? -5.561 27.185 24.560 0.43 21.21 261 HIS A CA 1
ATOM 2325 C C A HIS A 1 261 ? -4.601 28.309 24.768 0.57 22.58 261 HIS A C 1
ATOM 2326 C C B HIS A 1 261 ? -4.801 28.509 24.626 0.43 22.42 261 HIS A C 1
ATOM 2327 O O A HIS A 1 261 ? -3.662 28.464 24.007 0.57 20.42 261 HIS A O 1
ATOM 2328 O O B HIS A 1 261 ? -5.271 29.398 25.362 0.43 21.12 261 HIS A O 1
#

B-factor: mean 19.48, std 12.7, range [1.81, 149.66]